Protein AF-A0A6N2KBE2-F1 (afdb_monomer_lite)

Structure (mmCIF, N/CA/C/O backbone):
data_AF-A0A6N2KBE2-F1
#
_entry.id   AF-A0A6N2KBE2-F1
#
loop_
_atom_site.group_PDB
_atom_site.id
_atom_site.type_symbol
_atom_site.label_atom_id
_atom_site.label_alt_id
_atom_site.label_comp_id
_atom_site.label_asym_id
_atom_site.label_entity_id
_atom_site.label_seq_id
_atom_site.pdbx_PDB_ins_code
_atom_site.Cartn_x
_atom_site.Cartn_y
_atom_site.Cartn_z
_atom_site.occupancy
_atom_site.B_iso_or_equiv
_atom_site.auth_seq_id
_atom_site.auth_comp_id
_atom_site.auth_asym_id
_atom_site.auth_atom_id
_atom_site.pdbx_PDB_model_num
ATOM 1 N N . MET A 1 1 ? -25.203 3.942 14.058 1.00 46.44 1 MET A N 1
ATOM 2 C CA . MET A 1 1 ? -24.210 4.295 15.067 1.00 46.44 1 MET A CA 1
ATOM 3 C C . MET A 1 1 ? -23.841 2.992 15.717 1.00 46.44 1 MET A C 1
ATOM 5 O O . MET A 1 1 ? -24.697 2.381 16.339 1.00 46.44 1 MET A O 1
ATOM 9 N N . ALA A 1 2 ? -22.635 2.515 15.431 1.00 48.97 2 ALA A N 1
ATOM 10 C CA . ALA A 1 2 ? -22.116 1.335 16.080 1.00 48.97 2 ALA A CA 1
ATOM 11 C C . ALA A 1 2 ? -21.365 1.786 17.328 1.00 48.97 2 ALA A C 1
ATOM 13 O O . ALA A 1 2 ? -20.322 2.426 17.204 1.00 48.97 2 ALA A O 1
ATOM 14 N N . THR A 1 3 ? -21.941 1.561 18.507 1.00 53.09 3 THR A N 1
ATOM 15 C CA . THR A 1 3 ? -21.292 1.912 19.773 1.00 53.09 3 THR A CA 1
ATOM 16 C C . THR A 1 3 ? -20.892 0.635 20.474 1.00 53.09 3 THR A C 1
ATOM 18 O O . THR A 1 3 ? -21.737 -0.219 20.734 1.00 53.09 3 THR A O 1
ATOM 21 N N . LEU A 1 4 ? -19.604 0.519 20.779 1.00 56.31 4 LEU A N 1
ATOM 22 C CA . LEU A 1 4 ? -19.098 -0.503 21.674 1.00 56.31 4 LEU A CA 1
ATOM 23 C C . LEU A 1 4 ? -19.195 0.027 23.106 1.00 56.31 4 LEU A C 1
ATOM 25 O O . LEU A 1 4 ? -18.481 0.969 23.445 1.00 56.31 4 LEU A O 1
ATOM 29 N N . CYS A 1 5 ? -20.073 -0.550 23.925 1.00 53.53 5 CYS A N 1
ATOM 30 C CA . CYS A 1 5 ? -20.242 -0.153 25.326 1.00 53.53 5 CYS A CA 1
ATOM 31 C C . CYS A 1 5 ? -19.711 -1.227 26.287 1.00 53.53 5 CYS A C 1
ATOM 33 O O . CYS A 1 5 ? -20.103 -2.396 26.210 1.00 53.53 5 CYS A O 1
ATOM 35 N N . ARG A 1 6 ? -18.868 -0.799 27.234 1.00 59.72 6 ARG A N 1
ATOM 36 C CA . ARG A 1 6 ? -18.485 -1.527 28.462 1.00 59.72 6 ARG A CA 1
ATOM 37 C C . ARG A 1 6 ? -19.291 -0.990 29.659 1.00 59.72 6 ARG A C 1
ATOM 39 O O . ARG A 1 6 ? -19.643 0.170 29.629 1.00 59.72 6 ARG A O 1
ATOM 46 N N . SER A 1 7 ? -19.519 -1.751 30.737 1.00 44.97 7 SER A N 1
ATOM 47 C CA . SER A 1 7 ? -19.912 -1.191 32.054 1.00 44.97 7 SER A CA 1
ATOM 48 C C . SER A 1 7 ? -18.693 -1.031 33.006 1.00 44.97 7 SER A C 1
ATOM 50 O O . SER A 1 7 ? -17.891 -1.974 33.091 1.00 44.97 7 SER A O 1
ATOM 52 N N . PRO A 1 8 ? -18.493 0.121 33.694 1.00 51.53 8 PRO A N 1
ATOM 53 C CA . PRO A 1 8 ? -19.216 1.382 33.519 1.00 51.53 8 PRO A CA 1
ATOM 54 C C . PRO A 1 8 ? -18.828 2.046 32.182 1.00 51.53 8 PRO A C 1
ATOM 56 O O . PRO A 1 8 ? -17.706 1.884 31.699 1.00 51.53 8 PRO A O 1
ATOM 59 N N . SER A 1 9 ? -19.806 2.719 31.574 1.00 63.47 9 SER A N 1
ATOM 60 C CA . SER A 1 9 ? -19.967 3.111 30.159 1.00 63.47 9 SER A CA 1
ATOM 61 C C . SER A 1 9 ? -18.808 3.861 29.504 1.00 63.47 9 SER A C 1
ATOM 63 O O . SER A 1 9 ? -18.853 5.082 29.380 1.00 63.47 9 SER A O 1
ATOM 65 N N . ILE A 1 10 ? -17.826 3.129 28.970 1.00 71.69 10 ILE A N 1
ATOM 66 C CA . ILE A 1 10 ? -16.966 3.659 27.903 1.00 71.69 10 ILE A CA 1
ATOM 67 C C . ILE A 1 10 ? -17.614 3.291 26.573 1.00 71.69 10 ILE A C 1
ATOM 69 O O . ILE A 1 10 ? -17.654 2.116 26.201 1.00 71.69 10 ILE A O 1
ATOM 73 N N . ALA A 1 11 ? -18.155 4.305 25.902 1.00 75.69 11 ALA A N 1
ATOM 74 C CA . ALA A 1 11 ? -18.704 4.213 24.561 1.00 75.69 11 ALA A CA 1
ATOM 75 C C . ALA A 1 11 ? -17.591 4.486 23.544 1.00 75.69 11 ALA A C 1
ATOM 77 O O . ALA A 1 11 ? -17.023 5.577 23.518 1.00 75.69 11 ALA A O 1
ATOM 78 N N . VAL A 1 12 ? -17.289 3.507 22.693 1.00 79.19 12 VAL A N 1
ATOM 79 C CA . VAL A 1 12 ? -16.334 3.676 21.592 1.00 79.19 12 VAL A CA 1
ATOM 80 C C . VAL A 1 12 ? -17.092 3.705 20.275 1.00 79.19 12 VAL A C 1
ATOM 82 O O . VAL A 1 12 ? -17.893 2.814 19.980 1.00 79.19 12 VAL A O 1
ATOM 85 N N . ARG A 1 13 ? -16.831 4.737 19.471 1.00 79.44 13 ARG A N 1
ATOM 86 C CA . ARG A 1 13 ? -17.360 4.851 18.113 1.00 79.44 13 ARG A CA 1
ATOM 87 C C . ARG A 1 13 ? -16.745 3.751 17.247 1.00 79.44 13 ARG A C 1
ATOM 89 O O . ARG A 1 13 ? -15.535 3.729 17.061 1.00 79.44 13 ARG A O 1
ATOM 96 N N . ALA A 1 14 ? -17.574 2.854 16.720 1.00 78.06 14 ALA A N 1
ATOM 97 C CA . ALA A 1 14 ? -17.102 1.698 15.959 1.00 78.06 14 ALA A CA 1
ATOM 98 C C . ALA A 1 14 ? -17.068 1.904 14.435 1.00 78.06 14 ALA A C 1
ATOM 100 O O . ALA A 1 14 ? -16.551 1.044 13.733 1.00 78.06 14 ALA A O 1
ATOM 101 N N . ILE A 1 15 ? -17.594 3.024 13.923 1.00 78.94 15 ILE A N 1
ATOM 102 C CA . ILE A 1 15 ? -17.522 3.390 12.498 1.00 78.94 15 ILE A CA 1
ATOM 103 C C . ILE A 1 15 ? -17.192 4.876 12.330 1.00 78.94 15 ILE A C 1
ATOM 105 O O . ILE A 1 15 ? -17.778 5.725 13.006 1.00 78.94 15 ILE A O 1
ATOM 109 N N . ASN A 1 16 ? -16.301 5.211 11.395 1.00 77.00 16 ASN A N 1
ATOM 110 C CA . ASN A 1 16 ? -15.891 6.599 11.127 1.00 77.00 16 ASN A CA 1
ATOM 111 C C . ASN A 1 16 ? -16.777 7.328 10.100 1.00 77.00 16 ASN A C 1
ATOM 113 O O . ASN A 1 16 ? -16.677 8.545 9.965 1.00 77.00 16 ASN A O 1
ATOM 117 N N . ARG A 1 17 ? -17.700 6.622 9.436 1.00 80.75 17 ARG A N 1
ATOM 118 C CA . ARG A 1 17 ? -18.643 7.189 8.453 1.00 80.75 17 ARG A CA 1
ATOM 119 C C . ARG A 1 17 ? -20.036 7.481 9.048 1.00 80.75 17 ARG A C 1
ATOM 121 O O . ARG A 1 17 ? -20.364 6.931 10.106 1.00 80.75 17 ARG A O 1
ATOM 128 N N . PRO A 1 18 ? -20.869 8.316 8.396 1.00 80.69 18 PRO A N 1
ATOM 129 C CA . PRO A 1 18 ? -22.294 8.450 8.702 1.00 80.69 18 PRO A CA 1
ATOM 130 C C . PRO A 1 18 ? -23.050 7.131 8.494 1.00 80.69 18 PRO A C 1
ATOM 132 O O . PRO A 1 18 ? -22.711 6.350 7.609 1.00 80.69 18 PRO A O 1
ATOM 135 N N . GLY A 1 19 ? -24.113 6.897 9.270 1.00 74.56 19 GLY A N 1
ATOM 136 C CA . GLY A 1 19 ? -24.896 5.654 9.190 1.00 74.56 19 GLY A CA 1
ATOM 137 C C . GLY A 1 19 ? -25.599 5.424 7.846 1.00 74.56 19 GLY A C 1
ATOM 138 O O . GLY A 1 19 ? -25.856 4.283 7.490 1.00 74.56 19 GLY A O 1
ATOM 139 N N . SER A 1 20 ? -25.866 6.490 7.087 1.00 76.56 20 SER A N 1
ATOM 140 C CA . SER A 1 20 ? -26.451 6.430 5.743 1.00 76.56 20 SER A CA 1
ATOM 141 C C . SER A 1 20 ? -25.436 6.109 4.641 1.00 76.56 20 SER A C 1
ATOM 143 O O . SER A 1 20 ? -25.831 5.814 3.515 1.00 76.56 20 SER A O 1
ATOM 145 N N . GLN A 1 21 ? -24.131 6.172 4.927 1.00 81.31 21 GLN A N 1
ATOM 146 C CA . GLN A 1 21 ? -23.103 5.971 3.914 1.00 81.31 21 GLN A CA 1
ATOM 147 C C . GLN A 1 21 ? -22.900 4.475 3.626 1.00 81.31 21 GLN A C 1
ATOM 149 O O . GLN A 1 21 ? -22.637 3.655 4.521 1.00 81.31 21 GLN A O 1
ATOM 154 N N . LEU A 1 22 ? -22.967 4.119 2.340 1.00 78.69 22 LEU A N 1
ATOM 155 C CA . LEU A 1 22 ? -22.610 2.783 1.869 1.00 78.69 22 LEU A CA 1
ATOM 156 C C . LEU A 1 22 ? -21.150 2.457 2.214 1.00 78.69 22 LEU A C 1
ATOM 158 O O . LEU A 1 22 ? -20.316 3.338 2.423 1.00 78.69 22 LEU A O 1
ATOM 162 N N . LEU A 1 23 ? -20.850 1.162 2.314 1.00 78.50 23 LEU A N 1
ATOM 163 C CA . LEU A 1 23 ? -19.467 0.742 2.526 1.00 78.50 23 LEU A CA 1
ATOM 164 C C . LEU A 1 23 ? -18.675 1.079 1.260 1.00 78.50 23 LEU A C 1
ATOM 166 O O . LEU A 1 23 ? -19.210 0.980 0.156 1.00 78.50 23 LEU A O 1
ATOM 170 N N . GLY A 1 24 ? -17.411 1.472 1.422 1.00 74.75 24 GLY A N 1
ATOM 171 C CA . GLY A 1 24 ? -16.514 1.624 0.279 1.00 74.75 24 GLY A CA 1
ATOM 172 C C . GLY A 1 24 ? -16.294 0.287 -0.436 1.00 74.75 24 GLY A C 1
ATOM 173 O O . GLY A 1 24 ? -16.722 -0.764 0.043 1.00 74.75 24 GLY A O 1
ATOM 174 N N . ALA A 1 25 ? -15.553 0.306 -1.545 1.00 70.31 25 ALA A N 1
ATOM 175 C CA . ALA A 1 25 ? -15.252 -0.887 -2.349 1.00 70.31 25 ALA A CA 1
ATOM 176 C C . ALA A 1 25 ? -14.653 -2.061 -1.540 1.00 70.31 25 ALA A C 1
ATOM 178 O O . ALA A 1 25 ? -14.762 -3.217 -1.935 1.00 70.31 25 ALA A O 1
ATOM 179 N N . ASN A 1 26 ? -14.058 -1.776 -0.378 1.00 69.81 26 ASN A N 1
ATOM 180 C CA . ASN A 1 26 ? -13.464 -2.773 0.513 1.00 69.81 26 ASN A CA 1
ATOM 181 C C . ASN A 1 26 ? -14.505 -3.548 1.338 1.00 69.81 26 ASN A C 1
ATOM 183 O O . ASN A 1 26 ? -14.140 -4.513 2.007 1.00 69.81 26 ASN A O 1
ATOM 187 N N . GLY A 1 27 ? -15.774 -3.118 1.328 1.00 77.75 27 GLY A N 1
ATOM 188 C CA . GLY A 1 27 ? -16.879 -3.776 2.029 1.00 77.75 27 GLY A CA 1
ATOM 189 C C . GLY A 1 27 ? -16.682 -3.867 3.543 1.00 77.75 27 GLY A C 1
ATOM 190 O O . GLY A 1 27 ? -17.222 -4.770 4.177 1.00 77.75 27 GLY A O 1
ATOM 191 N N . ARG A 1 28 ? -15.851 -2.994 4.121 1.00 80.19 28 ARG A N 1
ATOM 192 C CA . ARG A 1 28 ? -15.403 -3.069 5.515 1.00 80.19 28 ARG A CA 1
ATOM 193 C C . ARG A 1 28 ? -15.306 -1.687 6.131 1.00 80.19 28 ARG A C 1
ATOM 195 O O . ARG A 1 28 ? -15.058 -0.707 5.433 1.00 80.19 28 ARG A O 1
ATOM 202 N N . ASP A 1 29 ? -15.453 -1.674 7.446 1.00 82.81 29 ASP A N 1
ATOM 203 C CA . ASP A 1 29 ? -15.198 -0.518 8.287 1.00 82.81 29 ASP A CA 1
ATOM 204 C C . ASP A 1 29 ? -13.873 -0.642 9.013 1.00 82.81 29 ASP A C 1
ATOM 206 O O . ASP A 1 29 ? -13.491 -1.733 9.448 1.00 82.81 29 ASP A O 1
ATOM 210 N N . ASP A 1 30 ? -13.214 0.497 9.196 1.00 79.12 30 ASP A N 1
ATOM 211 C CA . ASP A 1 30 ? -12.098 0.594 10.122 1.00 79.12 30 ASP A CA 1
ATOM 212 C C . ASP A 1 30 ? -12.636 0.477 11.547 1.00 79.12 30 ASP A C 1
ATOM 214 O O . ASP A 1 30 ? -13.334 1.360 12.054 1.00 79.12 30 ASP A O 1
ATOM 218 N N . GLY A 1 31 ? -12.335 -0.658 12.176 1.00 80.94 31 GLY A N 1
ATOM 219 C CA . GLY A 1 31 ? -12.712 -0.926 13.555 1.00 80.94 31 GLY A CA 1
ATOM 220 C C . GLY A 1 31 ? -11.894 -0.091 14.548 1.00 80.94 31 GLY A C 1
ATOM 221 O O . GLY A 1 31 ? -10.744 0.263 14.274 1.00 80.94 31 GLY A O 1
ATOM 222 N N . PRO A 1 32 ? -12.449 0.204 15.734 1.00 85.81 32 PRO A N 1
ATOM 223 C CA . PRO A 1 32 ? -11.739 0.958 16.754 1.00 85.81 32 PRO A CA 1
ATOM 224 C C . PRO A 1 32 ? -10.656 0.109 17.430 1.00 85.81 32 PRO A C 1
ATOM 226 O O . PRO A 1 32 ? -10.796 -1.104 17.600 1.00 85.81 32 PRO A O 1
ATOM 229 N N . ILE A 1 33 ? -9.594 0.764 17.903 1.00 86.44 33 ILE A N 1
ATOM 230 C CA . ILE A 1 33 ? -8.628 0.139 18.812 1.00 86.44 33 ILE A CA 1
ATOM 231 C C . ILE A 1 33 ? -9.248 0.115 20.210 1.00 86.44 33 ILE A C 1
ATOM 233 O O . ILE A 1 33 ? -9.417 1.155 20.842 1.00 86.44 33 ILE A O 1
ATOM 237 N N . ILE A 1 34 ? -9.567 -1.081 20.701 1.00 86.12 34 ILE A N 1
ATOM 238 C CA . ILE A 1 34 ? -10.256 -1.274 21.989 1.00 86.12 34 ILE A CA 1
ATOM 239 C C . ILE A 1 34 ? -9.309 -1.651 23.133 1.00 86.12 34 ILE A C 1
ATOM 241 O O . ILE A 1 34 ? -9.755 -1.795 24.268 1.00 86.12 34 ILE A O 1
ATOM 245 N N . THR A 1 35 ? -8.006 -1.792 22.859 1.00 87.44 35 THR A N 1
ATOM 246 C CA . THR A 1 35 ? -6.977 -2.116 23.862 1.00 87.44 35 THR A CA 1
ATOM 247 C C . THR A 1 35 ? -7.042 -1.222 25.108 1.00 87.44 35 THR A C 1
ATOM 249 O O . THR A 1 35 ? -6.984 -1.779 26.199 1.00 87.44 35 THR A O 1
ATOM 252 N N . PRO A 1 36 ? -7.254 0.111 25.015 1.00 86.06 36 PRO A N 1
ATOM 253 C CA . PRO A 1 36 ? -7.367 0.964 26.205 1.00 86.06 36 PRO A CA 1
ATOM 254 C C . PRO A 1 36 ? -8.567 0.639 27.110 1.00 86.06 36 PRO A C 1
ATOM 256 O O . PRO A 1 36 ? -8.612 1.067 28.258 1.00 86.06 36 PRO A O 1
ATOM 259 N N . CYS A 1 37 ? -9.567 -0.083 26.595 1.00 81.81 37 CYS A N 1
ATOM 260 C CA . CYS A 1 37 ? -10.769 -0.476 27.331 1.00 81.81 37 CYS A CA 1
ATOM 261 C C . CYS A 1 37 ? -10.669 -1.885 27.941 1.00 81.81 37 CYS A C 1
ATOM 263 O O . CYS A 1 37 ? -11.511 -2.242 28.778 1.00 81.81 37 CYS A O 1
ATOM 265 N N . ALA A 1 38 ? -9.679 -2.678 27.512 1.00 84.88 38 ALA A N 1
ATOM 266 C CA . ALA A 1 38 ? -9.462 -4.045 27.965 1.00 84.88 38 ALA A CA 1
ATOM 267 C C . ALA A 1 38 ? -8.896 -4.065 29.393 1.00 84.88 38 ALA A C 1
ATOM 269 O O . ALA A 1 38 ? -8.075 -3.226 29.759 1.00 84.88 38 ALA A O 1
ATOM 270 N N . LYS A 1 39 ? -9.351 -5.017 30.210 1.00 84.31 39 LYS A N 1
ATOM 271 C CA . LYS A 1 39 ? -8.800 -5.305 31.544 1.00 84.31 39 LYS A CA 1
ATOM 272 C C . LYS A 1 39 ? -8.588 -6.804 31.716 1.00 84.31 39 LYS A C 1
ATOM 274 O O . LYS A 1 39 ? -9.175 -7.587 30.970 1.00 84.31 39 LYS A O 1
ATOM 279 N N . ASP A 1 40 ? -7.813 -7.181 32.721 1.00 87.56 40 ASP A N 1
ATOM 280 C CA . ASP A 1 40 ? -7.645 -8.581 33.099 1.00 87.56 40 ASP A CA 1
ATOM 281 C C . ASP A 1 40 ? -8.995 -9.211 33.473 1.00 87.56 40 ASP A C 1
ATOM 283 O O . ASP A 1 40 ? -9.855 -8.579 34.095 1.00 87.56 40 ASP A O 1
ATOM 287 N N . GLY A 1 41 ? -9.189 -10.460 33.052 1.00 88.81 41 GLY A N 1
ATOM 288 C CA . GLY A 1 41 ? -10.436 -11.200 33.230 1.00 88.81 41 GLY A CA 1
ATOM 289 C C . GLY A 1 41 ? -11.425 -11.050 32.069 1.00 88.81 41 GLY A C 1
ATOM 290 O O . GLY A 1 41 ? -11.058 -10.889 30.903 1.00 88.81 41 GLY A O 1
ATOM 291 N N . ILE A 1 42 ? -12.717 -11.172 32.383 1.00 85.81 42 ILE A N 1
ATOM 292 C CA . ILE A 1 42 ? -13.786 -11.246 31.380 1.00 85.81 42 ILE A CA 1
ATOM 293 C C . ILE A 1 42 ? -14.175 -9.837 30.916 1.00 85.81 42 ILE A C 1
ATOM 295 O O . ILE A 1 42 ? -14.622 -9.002 31.703 1.00 85.81 42 ILE A O 1
ATOM 299 N N . ASN A 1 43 ? -14.064 -9.588 29.609 1.00 83.88 43 ASN A N 1
ATOM 300 C CA . ASN A 1 43 ? -14.468 -8.332 28.980 1.00 83.88 43 ASN A CA 1
ATOM 301 C C . ASN A 1 43 ? -15.780 -8.535 28.210 1.00 83.88 43 ASN A C 1
ATOM 303 O O . ASN A 1 43 ? -15.860 -9.386 27.327 1.00 83.88 43 ASN A O 1
ATOM 307 N N . LYS A 1 44 ? -16.807 -7.737 28.523 1.00 84.06 44 LYS A N 1
ATOM 308 C CA . LYS A 1 44 ? -18.100 -7.759 27.823 1.00 84.06 44 LYS A CA 1
ATOM 309 C C . LYS A 1 44 ? -18.151 -6.659 26.767 1.00 84.06 44 LYS A C 1
ATOM 311 O O . LYS A 1 44 ? -17.987 -5.485 27.093 1.00 84.06 44 LYS A O 1
ATOM 316 N N . LEU A 1 45 ? -18.425 -7.049 25.526 1.00 82.81 45 LEU A N 1
ATOM 317 C CA . LEU A 1 45 ? -18.622 -6.149 24.394 1.00 82.81 45 LEU A CA 1
ATOM 318 C C . LEU A 1 45 ? -20.108 -6.115 24.034 1.00 82.81 45 LEU A C 1
ATOM 320 O O . LEU A 1 45 ? -20.707 -7.162 23.805 1.00 82.81 45 LEU A O 1
ATOM 324 N N . SER A 1 46 ? -20.699 -4.922 23.990 1.00 82.31 46 SER A N 1
ATOM 325 C CA . SER A 1 46 ? -22.076 -4.720 23.522 1.00 82.31 46 SER A CA 1
ATOM 326 C C . SER A 1 46 ? -22.046 -3.815 22.302 1.00 82.31 46 SER A C 1
ATOM 328 O O . SER A 1 46 ? -21.425 -2.757 22.370 1.00 82.31 46 SER A O 1
ATOM 330 N N . LEU A 1 47 ? -22.692 -4.232 21.214 1.00 80.38 47 LEU A N 1
ATOM 331 C CA . LEU A 1 47 ? -22.774 -3.490 19.959 1.00 80.38 47 LEU A CA 1
ATOM 332 C C . LEU A 1 47 ? -24.225 -3.073 19.722 1.00 80.38 47 LEU A C 1
ATOM 334 O O . LEU A 1 47 ? -25.118 -3.915 19.715 1.00 80.38 47 LEU A O 1
ATOM 338 N N . THR A 1 48 ? -24.454 -1.787 19.498 1.00 78.75 48 THR A N 1
ATOM 339 C CA . THR A 1 48 ? -25.713 -1.275 18.935 1.00 78.75 48 THR A CA 1
ATOM 340 C C . THR A 1 48 ? -25.492 -0.895 17.476 1.00 78.75 48 THR A C 1
ATOM 342 O O . THR A 1 48 ? -24.353 -0.719 17.072 1.00 78.75 48 THR A O 1
ATOM 345 N N . GLY A 1 49 ? -26.530 -0.813 16.647 1.00 76.69 49 GLY A N 1
ATOM 346 C CA . GLY A 1 49 ? -26.400 -0.491 15.221 1.00 76.69 49 GLY A CA 1
ATOM 347 C C . GLY A 1 49 ? -27.585 0.337 14.734 1.00 76.69 49 GLY A C 1
ATOM 348 O O . GLY A 1 49 ? -28.630 0.348 15.372 1.00 76.69 49 GLY A O 1
ATOM 349 N N . CYS A 1 50 ? -27.423 1.054 13.619 1.00 73.31 50 CYS A N 1
ATOM 350 C CA . CYS A 1 50 ? -28.537 1.744 12.940 1.00 73.31 50 CYS A CA 1
ATOM 351 C C . CYS A 1 50 ? -28.565 1.454 11.431 1.00 73.31 50 CYS A C 1
ATOM 353 O O . CYS A 1 50 ? -29.140 2.215 10.660 1.00 73.31 50 CYS A O 1
ATOM 355 N N . ASP A 1 51 ? -27.851 0.415 11.007 1.00 75.38 51 ASP A N 1
ATOM 356 C CA . ASP A 1 51 ? -27.709 0.031 9.609 1.00 75.38 51 ASP A CA 1
ATOM 357 C C . ASP A 1 51 ? -28.516 -1.250 9.395 1.00 75.38 51 ASP A C 1
ATOM 359 O O . ASP A 1 51 ? -28.431 -2.165 10.213 1.00 75.38 51 ASP A O 1
ATOM 363 N N . ALA A 1 52 ? -29.327 -1.285 8.338 1.00 79.00 52 ALA A N 1
ATOM 364 C CA . ALA A 1 52 ? -30.227 -2.401 8.052 1.00 79.00 52 ALA A CA 1
ATOM 365 C C . ALA A 1 52 ? -29.520 -3.601 7.397 1.00 79.00 52 ALA A C 1
ATOM 367 O O . ALA A 1 52 ? -30.124 -4.658 7.230 1.00 79.00 52 ALA A O 1
ATOM 368 N N . ARG A 1 53 ? -28.254 -3.450 6.989 1.00 80.19 53 ARG A N 1
ATOM 369 C CA . ARG A 1 53 ? -27.474 -4.532 6.378 1.00 80.19 53 ARG A CA 1
ATOM 370 C C . ARG A 1 53 ? -27.023 -5.552 7.423 1.00 80.19 53 ARG A C 1
ATOM 372 O O . ARG A 1 53 ? -26.941 -5.267 8.615 1.00 80.19 53 ARG A O 1
ATOM 379 N N . ILE A 1 54 ? -26.663 -6.741 6.949 1.00 82.56 54 ILE A N 1
ATOM 380 C CA . ILE A 1 54 ? -26.074 -7.794 7.780 1.00 82.56 54 ILE A CA 1
ATOM 381 C C . ILE A 1 54 ? -24.583 -7.502 7.967 1.00 82.56 54 ILE A C 1
ATOM 383 O O . ILE A 1 54 ? -23.855 -7.303 6.994 1.00 82.56 54 ILE A O 1
ATOM 387 N N . PHE A 1 55 ? -24.125 -7.516 9.218 1.00 80.38 55 PHE A N 1
ATOM 388 C CA . PHE A 1 55 ? -22.718 -7.353 9.575 1.00 80.38 55 PHE A CA 1
ATOM 389 C C . PHE A 1 55 ? -22.228 -8.544 10.390 1.00 80.38 55 PHE A C 1
ATOM 391 O O . PHE A 1 55 ? -22.964 -9.121 11.189 1.00 80.38 55 PHE A O 1
ATOM 398 N N . CYS A 1 56 ? -20.943 -8.855 10.242 1.00 85.19 56 CYS A N 1
ATOM 399 C CA . CYS A 1 56 ? -20.228 -9.753 11.137 1.00 85.19 56 CYS A CA 1
ATOM 400 C C . CYS A 1 56 ? -19.232 -8.935 11.964 1.00 85.19 56 CYS A C 1
ATOM 402 O O . CYS A 1 56 ? -18.488 -8.120 11.417 1.00 85.19 56 CYS A O 1
ATOM 404 N N . LEU A 1 57 ? -19.197 -9.169 13.275 1.00 84.38 57 LEU A N 1
ATOM 405 C CA . LEU A 1 57 ? -18.203 -8.584 14.171 1.00 84.38 57 LEU A CA 1
ATOM 406 C C . LEU A 1 57 ? -17.058 -9.577 14.383 1.00 84.38 57 LEU A C 1
ATOM 408 O O . LEU A 1 57 ? -17.292 -10.753 14.647 1.00 84.38 57 LEU A O 1
ATOM 412 N N . GLY A 1 58 ? -15.820 -9.089 14.327 1.00 87.38 58 GLY A N 1
ATOM 413 C CA . GLY A 1 58 ? -14.637 -9.860 14.697 1.00 87.38 58 GLY A CA 1
ATOM 414 C C . GLY A 1 58 ? -13.743 -9.071 15.644 1.00 87.38 58 GLY A C 1
ATOM 415 O O . GLY A 1 58 ? -13.453 -7.903 15.393 1.00 87.38 58 GLY A O 1
ATOM 416 N N . VAL A 1 59 ? -13.274 -9.720 16.708 1.00 87.50 59 VAL A N 1
ATOM 417 C CA . VAL A 1 59 ? -12.249 -9.181 17.612 1.00 87.50 59 VAL A CA 1
ATOM 418 C C . VAL A 1 59 ? -10.934 -9.878 17.298 1.00 87.50 59 VAL A C 1
ATOM 420 O O . VAL A 1 59 ? -10.888 -11.102 17.194 1.00 87.50 59 VAL A O 1
ATOM 423 N N . ARG A 1 60 ? -9.863 -9.105 17.107 1.00 90.25 60 ARG A N 1
ATOM 424 C CA . ARG A 1 60 ? -8.542 -9.633 16.752 1.00 90.25 60 ARG A CA 1
ATOM 425 C C . ARG A 1 60 ? -7.474 -9.015 17.635 1.00 90.25 60 ARG A C 1
ATOM 427 O O . ARG A 1 60 ? -7.455 -7.803 17.831 1.00 90.25 60 ARG A O 1
ATOM 434 N N . ILE A 1 61 ? -6.558 -9.851 18.109 1.00 90.56 61 ILE A N 1
ATOM 435 C CA . ILE A 1 61 ? -5.306 -9.395 18.708 1.00 90.56 61 ILE A CA 1
ATOM 436 C C . ILE A 1 61 ? -4.336 -9.141 17.558 1.00 90.56 61 ILE A C 1
ATOM 438 O O . ILE A 1 61 ? -4.136 -10.004 16.704 1.00 90.56 61 ILE A O 1
ATOM 442 N N . VAL A 1 62 ? -3.761 -7.943 17.508 1.00 90.62 62 VAL A N 1
ATOM 443 C CA . VAL A 1 62 ? -2.876 -7.522 16.419 1.00 90.62 62 VAL A CA 1
ATOM 444 C C . VAL A 1 62 ? -1.567 -6.975 16.970 1.00 90.62 62 VAL A C 1
ATOM 446 O O . VAL A 1 62 ? -1.534 -6.340 18.022 1.00 9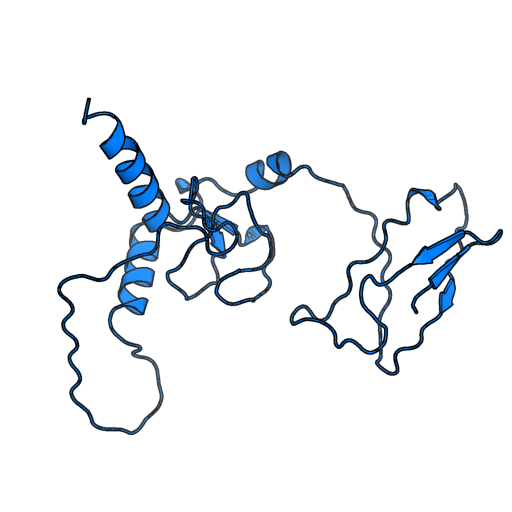0.62 62 VAL A O 1
ATOM 449 N N . LYS A 1 63 ? -0.475 -7.186 16.231 1.00 90.31 63 LYS A N 1
ATOM 450 C CA . LYS A 1 63 ? 0.821 -6.559 16.506 1.00 90.31 63 LYS A CA 1
ATOM 451 C C . LYS A 1 63 ? 0.970 -5.323 15.628 1.00 90.31 63 LYS A C 1
ATOM 453 O O . LYS A 1 63 ? 1.104 -5.452 14.412 1.00 90.31 63 LYS A O 1
ATOM 458 N N . ARG A 1 64 ? 0.976 -4.132 16.235 1.00 89.62 64 ARG A N 1
ATOM 459 C CA . ARG A 1 64 ? 1.229 -2.880 15.509 1.00 89.62 64 ARG A CA 1
ATOM 460 C C . ARG A 1 64 ? 2.648 -2.898 14.938 1.00 89.62 64 ARG A C 1
ATOM 462 O O . ARG A 1 64 ? 3.599 -3.223 15.647 1.00 89.62 64 ARG A O 1
ATOM 469 N N . ARG A 1 65 ? 2.776 -2.552 13.659 1.00 91.38 65 ARG A N 1
ATOM 470 C CA . ARG A 1 65 ? 4.058 -2.385 12.968 1.00 91.38 65 ARG A CA 1
ATOM 471 C C . ARG A 1 65 ? 4.221 -0.931 12.544 1.00 91.38 65 ARG A C 1
ATOM 473 O O . ARG A 1 65 ? 3.230 -0.260 12.258 1.00 91.38 65 ARG A O 1
ATOM 480 N N . THR A 1 66 ? 5.455 -0.443 12.524 1.00 92.31 66 THR A N 1
ATOM 481 C CA . THR A 1 66 ? 5.774 0.853 11.910 1.00 92.31 66 THR A CA 1
ATOM 482 C C . THR A 1 66 ? 5.824 0.715 10.390 1.00 92.31 66 THR A C 1
ATOM 484 O O . THR A 1 66 ? 6.021 -0.387 9.880 1.00 92.31 66 THR A O 1
ATOM 487 N N . VAL A 1 67 ? 5.701 1.830 9.662 1.00 88.25 67 VAL A N 1
ATOM 488 C CA . VAL A 1 67 ? 5.864 1.834 8.197 1.00 88.25 67 VAL A CA 1
ATOM 489 C C . VAL A 1 67 ? 7.207 1.213 7.813 1.00 88.25 67 VAL A C 1
ATOM 491 O O . VAL A 1 67 ? 7.232 0.303 6.998 1.00 88.25 67 VAL A O 1
ATOM 494 N N . GLN A 1 68 ? 8.298 1.586 8.492 1.00 90.81 68 GLN A N 1
ATOM 495 C CA . GLN A 1 68 ? 9.620 1.007 8.236 1.00 90.81 68 GLN A CA 1
ATOM 496 C C . GLN A 1 68 ? 9.659 -0.513 8.435 1.00 90.81 68 GLN A C 1
ATOM 498 O O . GLN A 1 68 ? 10.253 -1.227 7.635 1.00 90.81 68 GLN A O 1
ATOM 503 N N . GLN A 1 69 ? 9.019 -1.029 9.489 1.00 93.69 69 GLN A N 1
ATOM 504 C CA . GLN A 1 69 ? 8.950 -2.474 9.709 1.00 93.69 69 GLN A CA 1
ATOM 505 C C . GLN A 1 69 ? 8.191 -3.183 8.591 1.00 93.69 69 GLN A C 1
ATOM 507 O O . GLN A 1 69 ? 8.567 -4.297 8.253 1.00 93.69 69 GLN A O 1
ATOM 512 N N . ILE A 1 70 ? 7.142 -2.564 8.043 1.00 91.69 70 ILE A N 1
ATOM 513 C CA . ILE A 1 70 ? 6.406 -3.119 6.905 1.00 91.69 70 ILE A CA 1
ATOM 514 C C . ILE A 1 70 ? 7.240 -3.039 5.6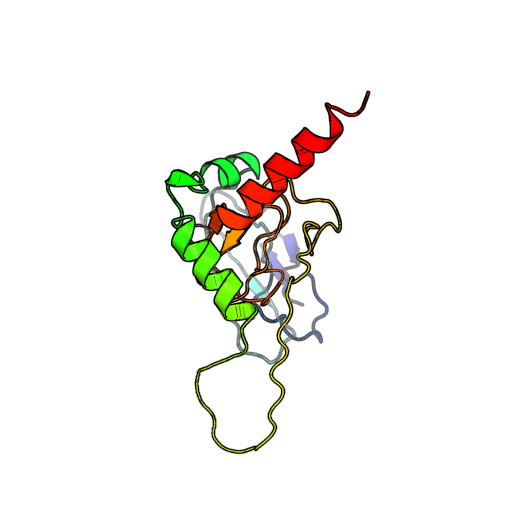24 1.00 91.69 70 ILE A C 1
ATOM 516 O O . ILE A 1 70 ? 7.330 -4.032 4.914 1.00 91.69 70 ILE A O 1
ATOM 520 N N . LEU A 1 71 ? 7.902 -1.910 5.357 1.00 91.19 71 LEU A N 1
ATOM 521 C CA . LEU A 1 71 ? 8.790 -1.755 4.201 1.00 91.19 71 LEU A CA 1
ATOM 522 C C . LEU A 1 71 ? 9.910 -2.802 4.205 1.00 91.19 71 LEU A C 1
ATOM 524 O O . LEU A 1 71 ? 10.217 -3.372 3.167 1.00 91.19 71 LEU A O 1
ATOM 528 N N . ASN A 1 72 ? 10.454 -3.130 5.379 1.00 92.44 72 ASN A N 1
ATOM 529 C CA . ASN A 1 72 ? 11.469 -4.175 5.527 1.00 92.44 72 ASN A CA 1
ATOM 530 C C . ASN A 1 72 ? 10.939 -5.606 5.282 1.00 92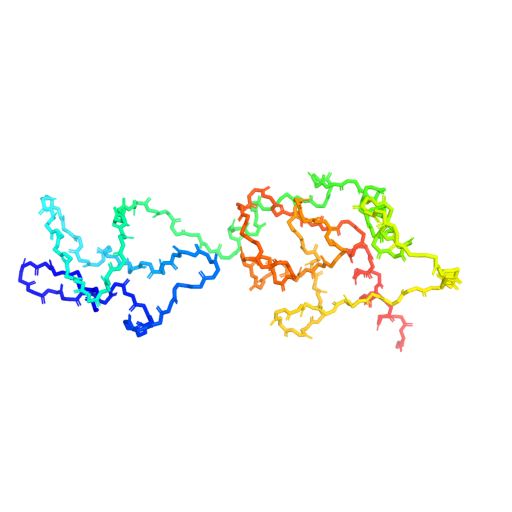.44 72 ASN A C 1
ATOM 532 O O . ASN A 1 72 ? 11.745 -6.525 5.180 1.00 92.44 72 ASN A O 1
ATOM 536 N N . MET A 1 73 ? 9.617 -5.819 5.248 1.00 92.88 73 MET A N 1
ATOM 537 C CA . MET A 1 73 ? 9.008 -7.112 4.890 1.00 92.88 73 MET A CA 1
ATOM 538 C C . MET A 1 73 ? 8.786 -7.258 3.383 1.00 92.88 73 MET A C 1
ATOM 540 O O . MET A 1 73 ? 8.525 -8.367 2.923 1.00 92.88 73 MET A O 1
ATOM 544 N N . ILE A 1 74 ? 8.836 -6.156 2.631 1.00 93.44 74 ILE A N 1
ATOM 545 C CA . ILE A 1 74 ? 8.670 -6.183 1.180 1.00 93.44 74 ILE A CA 1
ATOM 546 C C . ILE A 1 74 ? 9.951 -6.780 0.580 1.00 93.44 74 ILE A C 1
ATOM 548 O O . ILE A 1 74 ? 11.044 -6.331 0.942 1.00 93.44 74 ILE A O 1
ATOM 552 N N . PRO A 1 75 ? 9.842 -7.778 -0.317 1.00 93.75 75 PRO A N 1
ATOM 553 C CA . PRO A 1 75 ? 11.003 -8.381 -0.958 1.00 93.75 75 PRO A CA 1
ATOM 554 C C . PRO A 1 75 ? 11.818 -7.329 -1.710 1.00 93.75 75 PRO A C 1
ATOM 556 O O . PRO A 1 75 ? 11.281 -6.351 -2.247 1.00 93.75 75 PRO A O 1
ATOM 559 N N . LYS A 1 76 ? 13.132 -7.544 -1.777 1.00 92.50 76 LYS A N 1
ATOM 560 C CA . LYS A 1 76 ? 14.005 -6.692 -2.594 1.00 92.50 76 LYS A CA 1
ATOM 561 C C . LYS A 1 76 ? 13.634 -6.830 -4.072 1.00 92.50 76 LYS A C 1
ATOM 563 O O . LYS A 1 76 ? 13.045 -7.825 -4.482 1.00 92.50 76 LYS A O 1
ATOM 568 N N . GLU A 1 77 ? 14.051 -5.870 -4.900 1.00 93.06 77 GLU A N 1
ATOM 569 C CA . GLU A 1 77 ? 13.805 -5.902 -6.355 1.00 93.06 77 GLU A CA 1
ATOM 570 C C . GLU A 1 77 ? 14.213 -7.242 -6.995 1.00 93.06 77 GLU A C 1
ATOM 572 O O . GLU A 1 77 ? 13.465 -7.793 -7.794 1.00 93.06 77 GLU A O 1
ATOM 577 N N . SER A 1 78 ? 15.351 -7.812 -6.586 1.00 90.94 78 SER A N 1
ATOM 578 C CA . SER A 1 78 ? 15.859 -9.096 -7.093 1.00 90.94 78 SER A CA 1
ATOM 579 C C . SER A 1 78 ? 15.036 -10.324 -6.685 1.00 90.94 78 SER A C 1
ATOM 581 O O . SER A 1 78 ? 15.184 -11.379 -7.288 1.00 90.94 78 SER A O 1
ATOM 583 N N . GLU A 1 79 ? 14.219 -10.209 -5.639 1.00 91.50 79 GLU A N 1
ATOM 584 C CA . GLU A 1 79 ? 13.363 -11.275 -5.098 1.00 91.50 79 GLU A CA 1
ATOM 585 C C . GLU A 1 79 ? 11.912 -11.152 -5.606 1.00 91.50 79 GLU A C 1
ATOM 587 O O . GLU A 1 79 ? 11.065 -11.992 -5.299 1.00 91.50 79 GLU A O 1
ATOM 592 N N . GLY A 1 80 ? 11.617 -10.085 -6.356 1.00 90.94 80 GLY A N 1
ATOM 593 C CA . GLY A 1 80 ? 10.325 -9.827 -6.976 1.00 90.94 80 GLY A CA 1
ATOM 594 C C . GLY A 1 80 ? 10.145 -10.572 -8.299 1.00 90.94 80 GLY A C 1
ATOM 595 O O . GLY A 1 80 ? 10.480 -11.745 -8.449 1.00 90.94 80 GLY A O 1
ATOM 596 N N . GLU A 1 81 ? 9.552 -9.894 -9.276 1.00 94.38 81 GLU A N 1
ATOM 597 C CA . GLU A 1 81 ? 9.492 -10.403 -10.648 1.00 94.38 81 GLU A CA 1
ATOM 598 C C . GLU A 1 81 ? 10.751 -10.041 -11.439 1.00 94.38 81 GLU A C 1
ATOM 600 O O . GLU A 1 81 ? 11.497 -9.134 -11.068 1.00 94.38 81 GLU A O 1
ATOM 605 N N . ARG A 1 82 ? 10.975 -10.716 -12.569 1.00 95.75 82 ARG A N 1
ATOM 606 C CA . ARG A 1 82 ? 12.108 -10.402 -13.437 1.00 95.75 82 ARG A CA 1
ATOM 607 C C . ARG A 1 82 ? 11.849 -9.132 -14.240 1.00 95.75 82 ARG A C 1
ATOM 609 O O . ARG A 1 82 ? 10.711 -8.792 -14.563 1.00 95.75 82 ARG A O 1
ATOM 616 N N . PHE A 1 83 ? 12.928 -8.460 -14.637 1.00 95.62 83 PHE A N 1
ATOM 617 C CA . PHE A 1 83 ? 12.836 -7.281 -15.500 1.00 95.62 83 PHE A CA 1
ATOM 618 C C . PHE A 1 83 ? 12.131 -7.595 -16.827 1.00 95.62 83 PHE A C 1
ATOM 620 O O . PHE A 1 83 ? 11.324 -6.792 -17.289 1.00 95.62 83 PHE A O 1
ATOM 627 N N . GLU A 1 84 ? 12.400 -8.765 -17.414 1.00 95.62 84 GLU A N 1
ATOM 628 C CA . GLU A 1 84 ? 11.776 -9.204 -18.668 1.00 95.62 84 GLU A CA 1
ATOM 629 C C . GLU A 1 84 ? 10.252 -9.352 -18.528 1.00 95.62 84 GLU A C 1
ATOM 631 O O . GLU A 1 84 ? 9.510 -8.917 -19.407 1.00 95.62 84 GLU A O 1
ATOM 636 N N . ASP A 1 85 ? 9.780 -9.884 -17.397 1.00 94.94 85 ASP A N 1
ATOM 637 C CA . ASP A 1 85 ? 8.350 -10.055 -17.115 1.00 94.94 85 ASP A CA 1
ATOM 638 C C . ASP A 1 85 ? 7.653 -8.701 -16.928 1.00 94.94 85 ASP A C 1
ATOM 640 O O . ASP A 1 85 ? 6.561 -8.466 -17.461 1.00 94.94 85 ASP A O 1
ATOM 644 N N . ALA A 1 86 ? 8.312 -7.782 -16.213 1.00 94.81 86 ALA A N 1
ATOM 645 C CA . ALA A 1 86 ? 7.824 -6.422 -16.025 1.00 94.81 86 ALA A CA 1
ATOM 646 C C . ALA A 1 86 ? 7.752 -5.662 -17.359 1.00 94.81 86 ALA A C 1
ATOM 648 O O . ALA A 1 86 ? 6.732 -5.034 -17.650 1.00 94.81 86 ALA A O 1
ATOM 649 N N . LEU A 1 87 ? 8.788 -5.772 -18.198 1.00 93.06 87 LEU A N 1
ATOM 650 C CA . LEU A 1 87 ? 8.812 -5.191 -19.540 1.00 93.06 87 LEU A CA 1
ATOM 651 C C . LEU A 1 87 ? 7.689 -5.767 -20.408 1.00 93.06 87 LEU A C 1
ATOM 653 O O . LEU A 1 87 ? 6.913 -5.003 -20.974 1.00 93.06 87 LEU A O 1
ATOM 657 N N . ALA A 1 88 ? 7.549 -7.094 -20.459 1.00 92.31 88 ALA A N 1
ATOM 658 C CA . ALA A 1 88 ? 6.506 -7.752 -21.236 1.00 92.31 88 ALA A CA 1
ATOM 659 C C . ALA A 1 88 ? 5.105 -7.295 -20.806 1.00 92.31 88 ALA A C 1
ATOM 661 O O . ALA A 1 88 ? 4.239 -7.060 -21.647 1.00 92.31 88 ALA A O 1
ATOM 662 N N . ARG A 1 89 ? 4.871 -7.115 -19.500 1.00 93.06 89 ARG A N 1
ATOM 663 C CA . ARG A 1 89 ? 3.612 -6.554 -18.996 1.00 93.06 89 ARG A CA 1
ATOM 664 C C . ARG A 1 89 ? 3.385 -5.119 -19.462 1.00 93.06 89 ARG A C 1
ATOM 666 O O . ARG A 1 89 ? 2.272 -4.810 -19.873 1.00 93.06 89 ARG A O 1
ATOM 673 N N . VAL A 1 90 ? 4.397 -4.255 -19.395 1.00 90.81 90 VAL A N 1
ATOM 674 C CA . VAL A 1 90 ? 4.278 -2.870 -19.878 1.00 90.81 90 VAL A CA 1
ATOM 675 C C . VAL A 1 90 ? 3.975 -2.858 -21.376 1.00 90.81 90 VAL A C 1
ATOM 677 O O . VAL A 1 90 ? 3.022 -2.199 -21.781 1.00 90.81 90 VAL A O 1
ATOM 680 N N . CYS A 1 91 ? 4.693 -3.649 -22.177 1.00 88.62 91 CYS A N 1
ATOM 681 C CA . CYS A 1 91 ? 4.457 -3.778 -23.616 1.00 88.62 91 CYS A CA 1
ATOM 682 C C . CYS A 1 91 ? 3.030 -4.248 -23.936 1.00 88.62 91 CYS A C 1
ATOM 684 O O . CYS A 1 91 ? 2.384 -3.665 -24.803 1.00 88.62 91 CYS A O 1
ATOM 686 N N . ARG A 1 92 ? 2.488 -5.224 -23.191 1.00 88.25 92 ARG A N 1
ATOM 687 C CA . ARG A 1 92 ? 1.088 -5.667 -23.352 1.00 88.25 92 ARG A CA 1
ATOM 688 C C . ARG A 1 92 ? 0.066 -4.557 -23.104 1.00 88.25 92 ARG A C 1
ATOM 690 O O . ARG A 1 92 ? -0.998 -4.576 -23.705 1.00 88.25 92 ARG A O 1
ATOM 697 N N . CYS A 1 93 ? 0.359 -3.604 -22.221 1.00 82.81 93 CYS A N 1
ATOM 698 C CA . CYS A 1 93 ? -0.541 -2.477 -21.969 1.00 82.81 93 CYS A CA 1
ATOM 699 C C . CYS A 1 93 ? -0.452 -1.372 -23.035 1.00 82.81 93 CYS A C 1
ATOM 701 O O . CYS A 1 93 ? -1.312 -0.497 -23.048 1.00 82.81 93 CYS A O 1
ATOM 703 N N . VAL A 1 94 ? 0.585 -1.383 -23.877 1.00 80.25 94 VAL A N 1
ATOM 704 C CA . VAL A 1 94 ? 0.823 -0.375 -24.923 1.00 80.25 94 VAL A CA 1
ATOM 705 C C . VAL A 1 94 ? 0.350 -0.872 -26.289 1.00 80.25 94 VAL A C 1
ATOM 707 O O . VAL A 1 94 ? -0.200 -0.091 -27.053 1.00 80.25 94 VAL A O 1
ATOM 710 N N . GLY A 1 95 ? 0.514 -2.165 -26.582 1.00 63.78 95 GLY A N 1
ATOM 711 C CA . GLY A 1 95 ? 0.236 -2.757 -27.897 1.00 63.78 95 GLY A CA 1
ATOM 712 C C . GLY A 1 95 ? -1.226 -3.106 -28.207 1.00 63.78 95 GLY A C 1
ATOM 713 O O . GLY A 1 95 ? -1.457 -3.885 -29.121 1.00 63.78 95 GLY A O 1
ATOM 714 N N . GLY A 1 96 ? -2.204 -2.582 -27.461 1.00 53.94 96 GLY A N 1
ATOM 715 C CA . GLY A 1 96 ? -3.617 -2.934 -27.646 1.00 53.94 96 GLY A CA 1
ATOM 716 C C . GLY A 1 96 ? -3.981 -4.317 -27.080 1.00 53.94 96 GLY A C 1
ATOM 717 O O . GLY A 1 96 ? -3.206 -5.269 -27.075 1.00 53.94 96 GLY A O 1
ATOM 718 N N . THR A 1 97 ? -5.179 -4.425 -26.519 1.00 45.44 97 THR A N 1
ATOM 719 C CA . THR A 1 97 ? -5.716 -5.636 -25.891 1.00 45.44 97 THR A CA 1
ATOM 720 C C . THR A 1 97 ? -6.015 -6.726 -26.922 1.00 45.44 97 THR A C 1
ATOM 722 O O . THR A 1 97 ? -7.051 -6.677 -27.576 1.00 45.44 97 THR A O 1
ATOM 725 N N . ALA A 1 98 ? -5.172 -7.753 -27.012 1.00 46.44 98 ALA A N 1
ATOM 726 C CA . ALA A 1 98 ? -5.504 -9.004 -27.693 1.00 46.44 98 ALA A CA 1
ATOM 727 C C . ALA A 1 98 ? -5.914 -10.079 -26.673 1.00 46.44 98 ALA A C 1
ATOM 729 O O . ALA A 1 98 ? -5.146 -10.998 -26.421 1.00 46.44 98 ALA A O 1
ATOM 730 N N . THR A 1 99 ? -7.098 -9.942 -26.064 1.00 46.75 99 THR A N 1
ATOM 731 C CA . THR A 1 99 ? -7.894 -11.086 -25.570 1.00 46.75 99 THR A CA 1
ATOM 732 C C . THR A 1 99 ? -9.382 -10.708 -25.514 1.00 46.75 99 THR A C 1
ATOM 734 O O . THR A 1 99 ? -9.804 -9.979 -24.617 1.00 46.75 99 THR A O 1
ATOM 737 N N . ASP A 1 100 ? -10.116 -11.235 -26.496 1.00 48.38 100 ASP A N 1
ATOM 738 C CA . ASP A 1 100 ? -11.528 -11.647 -26.534 1.00 48.38 100 ASP A CA 1
ATOM 739 C C . ASP A 1 100 ? -12.654 -10.650 -26.206 1.00 48.38 100 ASP A C 1
ATOM 741 O O . ASP A 1 100 ? -13.193 -10.616 -25.100 1.00 48.38 100 ASP A O 1
ATOM 745 N N . ASN A 1 101 ? -13.157 -9.973 -27.244 1.00 43.97 101 ASN A N 1
ATOM 746 C CA . ASN A 1 101 ? -14.549 -10.183 -27.657 1.00 43.97 101 ASN A CA 1
ATOM 747 C C . ASN A 1 101 ? -14.774 -9.726 -29.103 1.00 43.97 101 ASN A C 1
ATOM 749 O O . ASN A 1 101 ? -14.249 -8.707 -29.545 1.00 43.97 101 ASN A O 1
ATOM 753 N N . ALA A 1 102 ? -15.541 -10.526 -29.836 1.00 52.41 102 ALA A N 1
ATOM 754 C CA . ALA A 1 102 ? -15.832 -10.347 -31.245 1.00 52.41 102 ALA A CA 1
ATOM 755 C C . ALA A 1 102 ? -16.542 -9.017 -31.564 1.00 52.41 102 ALA A C 1
ATOM 757 O O . ALA A 1 102 ? -17.389 -8.553 -30.802 1.00 52.41 102 ALA A O 1
ATOM 758 N N . CYS A 1 103 ? -16.277 -8.545 -32.788 1.00 51.00 103 CYS A N 1
ATOM 759 C CA . CYS A 1 103 ? -17.080 -7.614 -33.585 1.00 51.00 103 CYS A CA 1
ATOM 760 C C . CYS A 1 103 ? -16.850 -6.107 -33.349 1.00 51.00 103 CYS A C 1
ATOM 762 O O . CYS A 1 103 ? -17.632 -5.454 -32.670 1.00 51.00 103 CYS A O 1
ATOM 764 N N . SER A 1 104 ? -15.835 -5.535 -34.006 1.00 48.25 104 SER A N 1
ATOM 765 C CA . SER A 1 104 ? -16.033 -4.408 -34.937 1.00 48.25 104 SER A CA 1
ATOM 766 C C . SER A 1 104 ? -14.724 -4.073 -35.652 1.00 48.25 104 SER A C 1
ATOM 768 O O . SER A 1 104 ? -13.716 -3.767 -35.025 1.00 48.25 104 SER A O 1
ATOM 770 N N . ASP A 1 105 ? -14.797 -4.135 -36.971 1.00 56.16 105 ASP A N 1
ATOM 771 C CA . ASP A 1 105 ? -13.843 -3.663 -37.966 1.00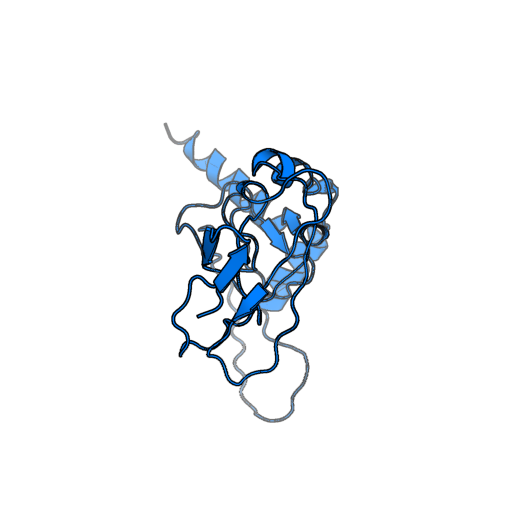 56.16 105 ASP A CA 1
ATOM 772 C C . ASP A 1 105 ? -13.425 -2.198 -37.707 1.00 56.16 105 ASP A C 1
ATOM 774 O O . ASP A 1 105 ? -14.285 -1.315 -37.609 1.00 56.16 105 ASP A O 1
ATOM 778 N N . SER A 1 106 ? -12.125 -1.949 -37.523 1.00 50.03 106 SER A N 1
ATOM 779 C CA . SER A 1 106 ? -11.455 -0.658 -37.745 1.00 50.03 106 SER A CA 1
ATOM 780 C C . SER A 1 106 ? -9.951 -0.809 -37.530 1.00 50.03 106 SER A C 1
ATOM 782 O O . SER A 1 106 ? -9.479 -0.899 -36.394 1.00 50.03 106 SER A O 1
ATOM 784 N N . ASP A 1 107 ? -9.224 -0.783 -38.643 1.00 52.66 107 ASP A N 1
ATOM 785 C CA . ASP A 1 107 ? -7.772 -0.660 -38.780 1.00 52.66 107 ASP A CA 1
ATOM 786 C C . ASP A 1 107 ? -7.218 0.607 -38.096 1.00 52.66 107 ASP A C 1
ATOM 788 O O . ASP A 1 107 ? -6.794 1.565 -38.745 1.00 52.66 107 ASP A O 1
ATOM 792 N N . LEU A 1 108 ? -7.208 0.645 -36.762 1.00 53.44 108 LEU A N 1
ATOM 793 C CA . LEU A 1 108 ? -6.458 1.646 -36.009 1.00 53.44 108 LEU A CA 1
ATOM 794 C C . LEU A 1 108 ? -5.124 1.040 -35.568 1.00 53.44 108 LEU A C 1
ATOM 796 O O . LEU A 1 108 ? -4.890 0.769 -34.389 1.00 53.44 108 LEU A O 1
ATOM 800 N N . GLU A 1 109 ? -4.232 0.836 -36.537 1.00 56.78 109 GLU A N 1
ATOM 801 C CA . GLU A 1 109 ? -2.814 0.596 -36.269 1.00 56.78 109 GLU A CA 1
ATOM 802 C C . GLU A 1 109 ? -2.199 1.887 -35.711 1.00 56.78 109 GLU A C 1
ATOM 804 O O . GLU A 1 109 ? -1.559 2.671 -36.412 1.00 56.78 109 GLU A O 1
ATOM 809 N N . VAL A 1 110 ? -2.433 2.160 -34.426 1.00 57.66 110 VAL A N 1
ATOM 810 C CA . VAL A 1 110 ? -1.723 3.225 -33.717 1.00 57.66 110 VAL A CA 1
ATOM 811 C C . VAL A 1 110 ? -0.303 2.728 -33.468 1.00 57.66 110 VAL A C 1
ATOM 813 O O . VAL A 1 110 ? 0.024 2.207 -32.402 1.00 57.66 110 VAL A O 1
ATOM 816 N N . VAL A 1 111 ? 0.549 2.878 -34.482 1.00 60.38 111 VAL A N 1
ATOM 817 C CA . VAL A 1 111 ? 1.992 2.670 -34.369 1.00 60.38 111 VAL A CA 1
ATOM 818 C C . VAL A 1 111 ? 2.568 3.879 -33.641 1.00 60.38 111 VAL A C 1
ATOM 820 O O . VAL A 1 111 ? 2.948 4.884 -34.236 1.00 60.38 111 VAL A O 1
ATOM 823 N N . ALA A 1 112 ? 2.557 3.823 -32.313 1.00 62.41 112 ALA A N 1
ATOM 824 C CA . ALA A 1 112 ? 3.266 4.798 -31.505 1.00 62.41 112 ALA A CA 1
ATOM 825 C C . ALA A 1 112 ? 4.743 4.388 -31.409 1.00 62.41 112 ALA A C 1
ATOM 827 O O . ALA A 1 112 ? 5.070 3.409 -30.740 1.00 62.41 112 ALA A O 1
ATOM 828 N N . ASP A 1 113 ? 5.639 5.176 -32.012 1.00 73.62 113 ASP A N 1
ATOM 829 C CA . ASP A 1 113 ? 7.097 4.989 -31.889 1.00 73.62 113 ASP A CA 1
ATOM 830 C C . ASP A 1 113 ? 7.576 5.072 -30.430 1.00 73.62 113 ASP A C 1
ATOM 832 O O . ASP A 1 113 ? 8.618 4.536 -30.050 1.00 73.62 113 ASP A O 1
ATOM 836 N N . SER A 1 114 ? 6.813 5.769 -29.585 1.00 77.75 114 SER A N 1
ATOM 837 C CA . SER A 1 114 ? 7.055 5.853 -28.152 1.00 77.75 114 SER A CA 1
ATOM 838 C C . SER A 1 114 ? 5.760 6.095 -27.384 1.00 77.75 114 SER A C 1
ATOM 840 O O . SER A 1 114 ? 4.805 6.675 -27.896 1.00 77.75 114 SER A O 1
ATOM 842 N N . PHE A 1 115 ? 5.746 5.684 -26.120 1.00 80.31 115 PHE A N 1
ATOM 843 C CA . PHE A 1 115 ? 4.656 5.957 -25.192 1.00 80.31 115 PHE A CA 1
ATOM 844 C C . PHE A 1 115 ? 5.205 6.641 -23.939 1.00 80.31 115 PHE A C 1
ATOM 846 O O . PHE A 1 115 ? 6.268 6.292 -23.418 1.00 80.31 115 PHE A O 1
ATOM 853 N N . GLY A 1 116 ? 4.473 7.637 -23.445 1.00 83.25 116 GLY A N 1
ATOM 854 C CA . GLY A 1 116 ? 4.807 8.312 -22.197 1.00 83.25 116 GLY A CA 1
ATOM 855 C C . GLY A 1 116 ? 4.399 7.473 -20.988 1.00 83.25 116 GLY A C 1
ATOM 856 O O . GLY A 1 116 ? 3.288 6.951 -20.931 1.00 83.25 116 GLY A O 1
ATOM 857 N N . VAL A 1 117 ? 5.269 7.393 -19.980 1.00 85.12 117 VAL A N 1
ATOM 858 C CA . VAL A 1 117 ? 4.932 6.827 -18.665 1.00 85.12 117 VAL A CA 1
ATOM 859 C C . VAL A 1 117 ? 4.991 7.903 -17.588 1.00 85.12 117 VAL A C 1
ATOM 861 O O . VAL A 1 117 ? 5.884 8.751 -17.579 1.00 85.12 117 VAL A O 1
ATOM 864 N N . ASN A 1 118 ? 4.048 7.867 -16.644 1.00 87.94 118 ASN A N 1
ATOM 865 C CA . ASN A 1 118 ? 4.044 8.789 -15.514 1.00 87.94 118 ASN A CA 1
ATOM 866 C C . ASN A 1 118 ? 4.867 8.213 -14.351 1.00 87.94 118 ASN A C 1
ATOM 868 O O . ASN A 1 118 ? 4.561 7.145 -13.827 1.00 87.94 118 ASN A O 1
ATOM 872 N N . LEU A 1 119 ? 5.912 8.936 -13.939 1.00 92.38 119 LEU A N 1
ATOM 873 C CA . LEU A 1 119 ? 6.766 8.569 -12.801 1.00 92.38 119 LEU A CA 1
ATOM 874 C C . LEU A 1 119 ? 6.323 9.222 -11.479 1.00 92.38 119 LEU A C 1
ATOM 876 O O . LEU A 1 119 ? 7.013 9.100 -10.464 1.00 92.38 119 LEU A O 1
ATOM 880 N N . ARG A 1 120 ? 5.207 9.959 -11.477 1.00 93.56 120 ARG A N 1
ATOM 881 C CA . ARG A 1 120 ? 4.587 10.484 -10.258 1.00 93.56 120 ARG A CA 1
ATOM 882 C C . ARG A 1 120 ? 3.701 9.418 -9.632 1.00 93.56 120 ARG A C 1
ATOM 884 O O . ARG A 1 120 ? 2.955 8.729 -10.318 1.00 93.56 120 ARG A O 1
ATOM 891 N N . CYS A 1 121 ? 3.774 9.315 -8.314 1.00 94.06 121 CYS A N 1
ATOM 892 C CA . CYS A 1 121 ? 2.887 8.475 -7.536 1.00 94.06 121 CYS A CA 1
ATOM 893 C C . CYS A 1 121 ? 1.451 9.016 -7.646 1.00 94.06 121 CYS A C 1
ATOM 895 O O . CYS A 1 121 ? 1.241 10.197 -7.355 1.00 94.06 121 CYS A O 1
ATOM 897 N N . PRO A 1 122 ? 0.458 8.182 -8.003 1.00 93.06 122 PRO A N 1
ATOM 898 C CA . PRO A 1 122 ? -0.932 8.620 -8.131 1.00 93.06 122 PRO A CA 1
ATOM 899 C C . PRO A 1 122 ? -1.538 9.093 -6.801 1.00 93.06 122 PRO A C 1
ATOM 901 O O . PRO A 1 122 ? -2.467 9.890 -6.812 1.00 93.06 122 PRO A O 1
ATOM 904 N N . MET A 1 123 ? -1.000 8.642 -5.660 1.00 90.19 123 MET A N 1
ATOM 905 C CA . MET A 1 123 ? -1.505 9.018 -4.334 1.00 90.19 123 MET A CA 1
ATOM 906 C C . MET A 1 123 ? -0.894 10.307 -3.788 1.00 90.19 123 MET A C 1
ATOM 908 O O . MET A 1 123 ? -1.607 11.121 -3.215 1.00 90.19 123 MET A O 1
ATOM 912 N N . SER A 1 124 ? 0.421 10.500 -3.932 1.00 90.19 124 SER A N 1
ATOM 913 C CA . SER A 1 124 ? 1.102 11.677 -3.368 1.00 90.19 124 SER A CA 1
ATOM 914 C C . SER A 1 124 ? 1.330 12.804 -4.375 1.00 90.19 124 SER A C 1
ATOM 916 O O . SER A 1 124 ? 1.775 13.881 -3.985 1.00 90.19 124 SER A O 1
ATOM 918 N N . GLY A 1 125 ? 1.149 12.555 -5.679 1.00 91.31 125 GLY A N 1
ATOM 919 C CA . GLY A 1 125 ? 1.500 13.485 -6.763 1.00 91.31 125 GLY A CA 1
ATOM 920 C C . GLY A 1 125 ? 3.008 13.753 -6.914 1.00 91.31 125 GLY A C 1
ATOM 921 O O . GLY A 1 125 ? 3.445 14.404 -7.873 1.00 91.31 125 GLY A O 1
ATOM 922 N N . SER A 1 126 ? 3.814 13.237 -5.985 1.00 92.62 126 SER A N 1
ATOM 923 C CA . SER A 1 126 ? 5.266 13.374 -5.946 1.00 92.62 126 SER A CA 1
ATOM 924 C C . SER A 1 126 ? 5.929 12.333 -6.834 1.00 92.62 126 SER A C 1
ATOM 926 O O . SER A 1 126 ? 5.351 11.292 -7.142 1.00 92.62 126 SER A O 1
ATOM 928 N N . ARG A 1 127 ? 7.164 12.602 -7.256 1.00 92.69 127 ARG A N 1
ATOM 929 C CA . ARG A 1 127 ? 7.961 11.622 -7.998 1.00 92.69 127 ARG A CA 1
ATOM 930 C C . ARG A 1 127 ? 8.185 10.384 -7.132 1.00 92.69 127 ARG A C 1
ATOM 932 O O . ARG A 1 127 ? 8.615 10.537 -5.993 1.00 92.69 127 ARG A O 1
ATOM 939 N N . MET A 1 128 ? 7.929 9.197 -7.682 1.00 93.81 128 MET A N 1
ATOM 940 C CA . MET A 1 128 ? 8.212 7.945 -6.983 1.00 93.81 128 MET A CA 1
ATOM 941 C C . MET A 1 128 ? 9.704 7.873 -6.637 1.00 93.81 128 MET A C 1
ATOM 943 O O . MET A 1 128 ? 10.549 8.206 -7.472 1.00 93.81 128 MET A O 1
ATOM 947 N N . LYS A 1 129 ? 10.026 7.456 -5.413 1.00 92.31 129 LYS A N 1
ATOM 948 C CA . LYS A 1 129 ? 11.390 7.101 -4.998 1.00 92.31 129 LYS A CA 1
ATOM 949 C C . LYS A 1 129 ? 11.655 5.624 -5.247 1.00 92.31 129 LYS A C 1
ATOM 951 O O . LYS A 1 129 ? 12.669 5.279 -5.847 1.00 92.31 129 LYS A O 1
ATOM 956 N N . VAL A 1 130 ? 10.718 4.782 -4.811 1.00 93.12 130 VAL A N 1
ATOM 957 C CA . VAL A 1 130 ? 10.735 3.333 -5.009 1.00 93.12 130 VAL A CA 1
ATOM 958 C C . VAL A 1 130 ? 9.419 2.934 -5.655 1.00 93.12 130 VAL A C 1
ATOM 960 O O . VAL A 1 130 ? 8.351 3.115 -5.068 1.00 93.12 130 VAL A O 1
ATOM 963 N N . ALA A 1 131 ? 9.498 2.436 -6.887 1.00 94.75 131 ALA A N 1
ATOM 964 C CA . ALA A 1 131 ? 8.319 2.052 -7.650 1.00 94.75 131 ALA A CA 1
ATOM 965 C C . ALA A 1 131 ? 7.780 0.710 -7.139 1.00 94.75 131 ALA A C 1
ATOM 967 O O . ALA A 1 131 ? 8.359 -0.344 -7.388 1.00 94.75 131 ALA A O 1
ATOM 968 N N . GLY A 1 132 ? 6.676 0.767 -6.407 1.00 94.94 132 GLY A N 1
ATOM 969 C CA . GLY A 1 132 ? 5.943 -0.379 -5.901 1.00 94.94 132 GLY A CA 1
ATOM 970 C C . GLY A 1 132 ? 4.747 -0.749 -6.762 1.00 94.94 132 GLY A C 1
ATOM 971 O O . GLY A 1 132 ? 4.114 0.100 -7.397 1.00 94.94 132 GLY A O 1
ATOM 972 N N . ARG A 1 133 ? 4.395 -2.030 -6.731 1.00 95.12 133 ARG A N 1
ATOM 973 C CA . ARG A 1 133 ? 3.149 -2.555 -7.291 1.00 95.12 133 ARG A CA 1
ATOM 974 C C . ARG A 1 133 ? 2.662 -3.749 -6.484 1.00 95.12 133 ARG A C 1
ATOM 976 O O . ARG A 1 133 ? 3.409 -4.330 -5.702 1.00 95.12 133 ARG A O 1
ATOM 983 N N . PHE A 1 134 ? 1.438 -4.181 -6.764 1.00 95.44 134 PHE A N 1
ATOM 984 C CA . PHE A 1 134 ? 1.004 -5.522 -6.392 1.00 95.44 134 PHE A CA 1
ATOM 985 C C . PHE A 1 134 ? 1.255 -6.486 -7.555 1.00 95.44 134 PHE A C 1
ATOM 987 O O . PHE A 1 134 ? 0.907 -6.188 -8.701 1.00 95.44 134 PHE A O 1
ATOM 994 N N . LYS A 1 135 ? 1.844 -7.646 -7.268 1.00 95.00 135 LYS A N 1
ATOM 995 C CA . LYS A 1 135 ? 2.165 -8.690 -8.249 1.00 95.00 135 LYS A CA 1
ATOM 996 C C . LYS A 1 135 ? 0.953 -9.122 -9.094 1.00 95.00 135 LYS A C 1
ATOM 998 O O . LYS A 1 135 ? 1.117 -9.226 -10.306 1.00 95.00 135 LYS A O 1
ATOM 1003 N N . PRO A 1 136 ? -0.270 -9.281 -8.541 1.00 95.19 136 PRO A N 1
ATOM 1004 C CA . PRO A 1 136 ? -1.437 -9.668 -9.339 1.00 95.19 136 PRO A CA 1
ATOM 1005 C C . PRO A 1 136 ? -2.029 -8.544 -10.207 1.00 95.19 136 PRO A C 1
ATOM 1007 O O . PRO A 1 136 ? -2.959 -8.789 -10.975 1.00 95.19 136 PRO A O 1
ATOM 1010 N N . CYS A 1 137 ? -1.554 -7.300 -10.091 1.00 95.00 137 CYS A N 1
ATOM 1011 C CA . CYS A 1 137 ? -2.060 -6.220 -10.930 1.00 95.00 137 CYS A CA 1
ATOM 1012 C C . CYS A 1 137 ? -1.675 -6.438 -12.399 1.00 95.00 137 CYS A C 1
ATOM 1014 O O . CYS A 1 137 ? -0.502 -6.623 -12.712 1.00 95.00 137 CYS A O 1
ATOM 1016 N N . ALA A 1 138 ? -2.647 -6.320 -13.306 1.00 92.38 138 ALA A N 1
ATOM 1017 C CA . ALA A 1 138 ? -2.407 -6.401 -14.749 1.00 92.38 138 ALA A CA 1
ATOM 1018 C C . ALA A 1 138 ? -1.969 -5.063 -15.371 1.00 92.38 138 ALA A C 1
ATOM 1020 O O . ALA A 1 138 ? -1.359 -5.050 -16.433 1.00 92.38 138 ALA A O 1
ATOM 1021 N N . HIS A 1 139 ? -2.254 -3.935 -14.712 1.00 93.12 139 HIS A N 1
ATOM 1022 C CA . HIS A 1 139 ? -1.907 -2.609 -15.223 1.00 93.12 139 HIS A CA 1
ATOM 1023 C C . HIS A 1 139 ? -0.391 -2.358 -15.227 1.00 93.12 139 HIS A C 1
ATOM 1025 O O . HIS A 1 139 ? 0.357 -2.894 -14.400 1.00 93.12 139 HIS A O 1
ATOM 1031 N N . MET A 1 140 ? 0.050 -1.455 -16.107 1.00 92.19 140 MET A N 1
ATOM 1032 C CA . MET A 1 140 ? 1.449 -1.022 -16.172 1.00 92.19 140 MET A CA 1
ATOM 1033 C C . MET A 1 140 ? 1.875 -0.181 -14.957 1.00 92.19 140 MET A C 1
ATOM 1035 O O . MET A 1 140 ? 3.021 -0.261 -14.536 1.00 92.19 140 MET A O 1
ATOM 1039 N N . GLY A 1 141 ? 0.963 0.616 -14.387 1.00 92.06 141 GLY A N 1
ATOM 1040 C CA . GLY A 1 141 ? 1.328 1.667 -13.435 1.00 92.06 141 GLY A CA 1
ATOM 1041 C C . GLY A 1 141 ? 1.871 1.156 -12.097 1.00 92.06 141 GLY A C 1
ATOM 1042 O O . GLY A 1 141 ? 1.528 0.058 -11.651 1.00 92.06 141 GLY A O 1
ATOM 1043 N N . CYS A 1 142 ? 2.663 2.009 -11.451 1.00 95.12 142 CYS A N 1
ATOM 1044 C CA . CYS A 1 142 ? 3.243 1.807 -10.125 1.00 95.12 142 CYS A CA 1
ATOM 1045 C C . CYS A 1 142 ? 2.841 2.944 -9.172 1.00 95.12 142 CYS A C 1
ATOM 1047 O O . CYS A 1 142 ? 2.287 3.965 -9.585 1.00 95.12 142 CYS A O 1
ATOM 1049 N N . PHE A 1 143 ? 3.126 2.766 -7.888 1.00 94.81 143 PHE A N 1
ATOM 1050 C CA . PHE A 1 143 ? 2.958 3.774 -6.847 1.00 94.81 143 PHE A CA 1
ATOM 1051 C C . PHE A 1 143 ? 4.200 3.832 -5.962 1.00 94.81 143 PHE A C 1
ATOM 1053 O O . PHE A 1 143 ? 4.996 2.900 -5.939 1.00 94.81 143 PHE A O 1
ATOM 1060 N N . ASP A 1 144 ? 4.387 4.930 -5.236 1.00 93.62 144 ASP A N 1
ATOM 1061 C CA . ASP A 1 144 ? 5.478 5.008 -4.266 1.00 93.62 144 ASP A CA 1
ATOM 1062 C C . ASP A 1 144 ? 5.167 4.106 -3.062 1.00 93.62 144 ASP A C 1
ATOM 1064 O O . ASP A 1 144 ? 4.100 4.241 -2.451 1.00 93.62 144 ASP A O 1
ATOM 1068 N N . LEU A 1 145 ? 6.084 3.188 -2.737 1.00 90.81 145 LEU A N 1
ATOM 1069 C CA . LEU A 1 145 ? 5.919 2.222 -1.645 1.00 90.81 145 LEU A CA 1
ATOM 1070 C C . LEU A 1 145 ? 5.672 2.866 -0.274 1.00 90.81 145 LEU A C 1
ATOM 1072 O O . LEU A 1 145 ? 5.095 2.217 0.594 1.00 90.81 145 LEU A O 1
ATOM 1076 N N . GLU A 1 146 ? 6.060 4.125 -0.064 1.00 86.75 146 GLU A N 1
ATOM 1077 C CA . GLU A 1 146 ? 5.869 4.809 1.222 1.00 86.75 146 GLU A CA 1
ATOM 1078 C C . GLU A 1 146 ? 4.409 5.240 1.482 1.00 86.75 146 GLU A C 1
ATOM 1080 O O . GLU A 1 146 ? 4.089 5.649 2.599 1.00 86.75 146 GLU A O 1
ATOM 1085 N N . VAL A 1 147 ? 3.516 5.186 0.481 1.00 79.81 147 VAL A N 1
ATOM 1086 C CA . VAL A 1 147 ? 2.291 6.008 0.497 1.00 79.81 147 VAL A CA 1
ATOM 1087 C C . VAL A 1 147 ? 0.982 5.223 0.689 1.00 79.81 147 VAL A C 1
ATOM 1089 O O . VAL A 1 147 ? 0.021 5.823 1.174 1.00 79.81 147 VAL A O 1
ATOM 1092 N N . PHE A 1 148 ? 0.863 3.927 0.341 1.00 70.62 148 PHE A N 1
ATOM 1093 C CA . PHE A 1 148 ? -0.477 3.299 0.337 1.00 70.62 148 PHE A CA 1
ATOM 1094 C C . PHE A 1 148 ? -0.563 1.755 0.374 1.00 70.62 148 PHE A C 1
ATOM 1096 O O . PHE A 1 148 ? 0.376 1.063 -0.005 1.00 70.62 148 PHE A O 1
ATOM 1103 N N . TRP A 1 149 ? -1.730 1.227 0.801 1.00 73.19 149 TRP A N 1
ATOM 1104 C CA . TRP A 1 149 ? -1.986 -0.211 1.066 1.00 73.19 149 TRP A CA 1
ATOM 1105 C C . TRP A 1 149 ? -3.166 -0.834 0.295 1.00 73.19 149 TRP A C 1
ATOM 1107 O O . TRP A 1 149 ? -3.345 -2.049 0.321 1.00 73.19 149 TRP A O 1
ATOM 1117 N N . GLN A 1 150 ? -3.964 -0.028 -0.403 1.00 87.88 150 GLN A N 1
ATOM 1118 C CA . GLN A 1 150 ? -4.874 -0.487 -1.460 1.00 87.88 150 GLN A CA 1
ATOM 1119 C C . GLN A 1 150 ? -4.229 -0.128 -2.799 1.00 87.88 150 GLN A C 1
ATOM 1121 O O . GLN A 1 150 ? -3.445 0.811 -2.863 1.00 87.88 150 GLN A O 1
ATOM 1126 N N . CYS A 1 151 ? -4.500 -0.845 -3.890 1.00 91.25 151 CYS A N 1
ATOM 1127 C CA . CYS A 1 151 ? -3.933 -0.421 -5.168 1.00 91.25 151 CYS A CA 1
ATOM 1128 C C . CYS A 1 151 ? -4.578 0.902 -5.623 1.00 91.25 151 CYS A C 1
ATOM 1130 O O . CYS A 1 151 ? -5.775 0.903 -5.901 1.00 91.25 151 CYS A O 1
ATOM 1132 N N . PRO A 1 152 ? -3.826 2.008 -5.781 1.00 91.44 152 PRO A N 1
ATOM 1133 C CA . PRO A 1 152 ? -4.411 3.295 -6.164 1.00 91.44 152 PRO A CA 1
ATOM 1134 C C . PRO A 1 152 ? -4.784 3.381 -7.649 1.00 91.44 152 PRO A C 1
ATOM 1136 O O . PRO A 1 152 ? -5.350 4.372 -8.087 1.00 91.44 152 PRO A O 1
ATOM 1139 N N . ILE A 1 153 ? -4.441 2.352 -8.429 1.00 91.31 153 ILE A N 1
ATOM 1140 C CA . ILE A 1 153 ? -4.666 2.312 -9.875 1.00 91.31 153 ILE A CA 1
ATOM 1141 C C . ILE A 1 153 ? -5.916 1.491 -10.195 1.00 91.31 153 ILE A C 1
ATOM 1143 O O . ILE A 1 153 ? -6.793 1.967 -10.902 1.00 91.31 153 ILE A O 1
ATOM 1147 N N . CYS A 1 154 ? -6.023 0.265 -9.668 1.00 92.44 154 CYS A N 1
ATOM 1148 C CA . CYS A 1 154 ? -7.181 -0.604 -9.925 1.00 92.44 154 CYS A CA 1
ATOM 1149 C C . CYS A 1 154 ? -8.167 -0.718 -8.759 1.00 92.44 154 CYS A C 1
ATOM 1151 O O . CYS A 1 154 ? -9.148 -1.448 -8.879 1.00 92.44 154 CYS A O 1
ATOM 1153 N N . LEU A 1 155 ? -7.896 -0.064 -7.624 1.00 89.19 155 LEU A N 1
ATOM 1154 C CA . LEU A 1 155 ? -8.727 -0.068 -6.411 1.00 89.19 155 LEU A CA 1
ATOM 1155 C C . LEU A 1 155 ? -8.981 -1.460 -5.800 1.00 89.19 155 LEU A C 1
ATOM 1157 O O . LEU A 1 155 ? -9.758 -1.600 -4.856 1.00 89.19 155 LEU A O 1
ATOM 1161 N N . LYS A 1 156 ? -8.286 -2.496 -6.278 1.00 89.19 156 LYS A N 1
ATOM 1162 C CA . LYS A 1 156 ? -8.324 -3.841 -5.700 1.00 89.19 156 LYS A CA 1
ATOM 1163 C C . LYS A 1 156 ? -7.498 -3.900 -4.413 1.00 89.19 156 LYS A C 1
ATOM 1165 O O . LYS A 1 156 ? -6.466 -3.235 -4.279 1.00 89.19 156 LYS A O 1
ATOM 1170 N N . ASN A 1 157 ? -7.963 -4.728 -3.482 1.00 87.50 157 ASN A N 1
ATOM 1171 C CA . ASN A 1 157 ? -7.245 -5.054 -2.256 1.00 87.50 157 ASN A CA 1
ATOM 1172 C C . ASN A 1 157 ? -6.364 -6.271 -2.484 1.00 87.50 157 ASN A C 1
ATOM 1174 O O . ASN A 1 157 ? -6.799 -7.255 -3.079 1.00 87.50 157 ASN A O 1
ATOM 1178 N N . TYR A 1 158 ? -5.165 -6.216 -1.931 1.00 90.81 158 TYR A N 1
ATOM 1179 C CA . TYR A 1 158 ? -4.220 -7.318 -1.950 1.00 90.81 158 TYR A CA 1
ATOM 1180 C C . TYR A 1 158 ? -3.591 -7.454 -0.566 1.00 90.81 158 TYR A C 1
ATOM 1182 O O . TYR A 1 158 ? -3.560 -6.502 0.216 1.00 90.81 158 TYR A O 1
ATOM 1190 N N . SER A 1 159 ? -3.102 -8.648 -0.248 1.00 90.56 159 SER A N 1
ATOM 1191 C CA . SER A 1 159 ? -2.290 -8.870 0.947 1.00 90.56 159 SER A CA 1
ATOM 1192 C C . SER A 1 159 ? -0.913 -8.214 0.805 1.00 90.56 159 SER A C 1
ATOM 1194 O O . SER A 1 159 ? -0.418 -8.003 -0.302 1.00 90.56 159 SER A O 1
ATOM 1196 N N . LEU A 1 160 ? -0.278 -7.914 1.941 1.00 90.75 160 LEU A N 1
ATOM 1197 C CA . LEU A 1 160 ? 1.066 -7.328 1.988 1.00 90.75 160 LEU A CA 1
ATOM 1198 C C . LEU A 1 160 ? 2.093 -8.154 1.194 1.00 90.75 160 LEU A C 1
ATOM 1200 O O . LEU A 1 160 ? 2.945 -7.587 0.523 1.00 90.75 160 LEU A O 1
ATOM 1204 N N . GLU A 1 161 ? 1.974 -9.483 1.230 1.00 92.56 161 GLU A N 1
ATOM 1205 C CA . GLU A 1 161 ? 2.858 -10.427 0.525 1.00 92.56 161 GLU A CA 1
ATOM 1206 C C . GLU A 1 161 ? 2.815 -10.291 -1.006 1.00 92.56 161 GLU A C 1
ATOM 1208 O O . GLU A 1 161 ? 3.708 -10.763 -1.701 1.00 92.56 161 GLU A O 1
ATOM 1213 N N . ASN A 1 162 ? 1.783 -9.633 -1.542 1.00 94.75 162 ASN A N 1
ATOM 1214 C CA . ASN A 1 162 ? 1.674 -9.357 -2.966 1.00 94.75 162 ASN A CA 1
ATOM 1215 C C . ASN A 1 162 ? 2.424 -8.088 -3.379 1.00 94.75 162 ASN A C 1
ATOM 1217 O O . ASN A 1 162 ? 2.507 -7.823 -4.577 1.00 94.75 162 ASN A O 1
ATOM 1221 N N . ILE A 1 163 ? 2.922 -7.279 -2.440 1.00 95.06 163 ILE A N 1
ATOM 1222 C CA . ILE A 1 163 ? 3.677 -6.070 -2.772 1.00 95.06 163 ILE A CA 1
ATOM 1223 C C . ILE A 1 163 ? 5.080 -6.455 -3.234 1.00 95.06 163 ILE A C 1
ATOM 1225 O O . ILE A 1 163 ? 5.783 -7.201 -2.560 1.00 95.06 163 ILE A O 1
ATOM 1229 N N . ILE A 1 164 ? 5.491 -5.900 -4.371 1.00 95.81 164 ILE A N 1
ATOM 1230 C CA . ILE A 1 164 ? 6.840 -6.037 -4.922 1.00 95.81 164 ILE A CA 1
ATOM 1231 C C . ILE A 1 164 ? 7.361 -4.676 -5.391 1.00 95.81 164 ILE A C 1
ATOM 1233 O O . ILE A 1 164 ? 6.581 -3.767 -5.697 1.00 95.81 164 ILE A O 1
ATOM 1237 N N . VAL A 1 165 ? 8.684 -4.550 -5.480 1.00 95.69 165 VAL A N 1
ATOM 1238 C CA . VAL A 1 165 ? 9.337 -3.467 -6.227 1.00 95.69 165 VAL A CA 1
ATOM 1239 C C . VAL A 1 165 ? 9.266 -3.814 -7.715 1.00 95.69 165 VAL A C 1
ATOM 1241 O O . VAL A 1 165 ? 9.701 -4.894 -8.106 1.00 95.69 165 VAL A O 1
ATOM 1244 N N . ASP A 1 166 ? 8.711 -2.928 -8.541 1.00 96.06 166 ASP A N 1
ATOM 1245 C CA . ASP A 1 166 ? 8.638 -3.126 -9.994 1.00 96.06 166 ASP A CA 1
ATOM 1246 C C . ASP A 1 166 ? 10.019 -2.846 -10.617 1.00 96.06 166 ASP A C 1
ATOM 1248 O O . ASP A 1 166 ? 10.464 -1.692 -10.618 1.00 96.06 166 ASP A O 1
ATOM 1252 N N . PRO A 1 167 ? 10.721 -3.855 -11.163 1.00 95.88 167 PRO A N 1
ATOM 1253 C CA . PRO A 1 167 ? 12.091 -3.680 -11.647 1.00 95.88 167 PRO A CA 1
ATOM 1254 C C . PRO A 1 167 ? 12.177 -2.756 -12.872 1.00 95.88 167 PRO A C 1
ATOM 1256 O O . PRO A 1 167 ? 13.207 -2.118 -13.108 1.00 95.88 167 PRO A O 1
ATOM 1259 N N . TYR A 1 168 ? 11.104 -2.641 -13.663 1.00 94.69 168 TYR A N 1
ATOM 1260 C CA . TYR A 1 168 ? 11.081 -1.791 -14.850 1.00 94.69 168 TYR A CA 1
ATOM 1261 C C . TYR A 1 168 ? 10.993 -0.310 -14.464 1.00 94.69 168 TYR A C 1
ATOM 1263 O O . TYR A 1 168 ? 11.886 0.483 -14.788 1.00 94.69 168 TYR A O 1
ATOM 1271 N N . PHE A 1 169 ? 9.967 0.067 -13.700 1.00 94.81 169 PHE A N 1
ATOM 1272 C CA . PHE A 1 169 ? 9.777 1.445 -13.249 1.00 94.81 169 PHE A CA 1
ATOM 1273 C C . PHE A 1 169 ? 10.846 1.884 -12.244 1.00 94.81 169 PHE A C 1
ATOM 1275 O O . PHE A 1 169 ? 11.256 3.050 -12.267 1.00 94.81 169 PHE A O 1
ATOM 1282 N N . ASN A 1 170 ? 11.351 0.983 -11.396 1.00 93.75 170 ASN A N 1
ATOM 1283 C CA . ASN A 1 170 ? 12.409 1.314 -10.441 1.00 93.75 170 ASN A CA 1
ATOM 1284 C C . ASN A 1 170 ? 13.739 1.637 -11.153 1.00 93.75 170 ASN A C 1
ATOM 1286 O O . ASN A 1 170 ? 14.424 2.613 -10.816 1.00 93.75 170 ASN A O 1
ATOM 1290 N N . ARG A 1 171 ? 14.065 0.913 -12.234 1.00 93.25 171 ARG A N 1
ATOM 1291 C CA . ARG A 1 171 ? 15.226 1.209 -13.091 1.00 93.25 171 ARG A CA 1
ATOM 1292 C C . ARG A 1 171 ? 15.120 2.575 -13.777 1.00 93.25 171 ARG A C 1
ATOM 1294 O O . ARG A 1 171 ? 16.107 3.308 -13.833 1.00 93.25 171 ARG A O 1
ATOM 1301 N N . ILE A 1 172 ? 13.945 2.948 -14.284 1.00 91.56 172 ILE A N 1
ATOM 1302 C CA . ILE A 1 172 ? 13.729 4.272 -14.900 1.00 91.56 172 ILE A CA 1
ATOM 1303 C C . ILE A 1 172 ? 13.837 5.375 -13.840 1.00 91.56 172 ILE A C 1
ATOM 1305 O O . ILE A 1 172 ? 14.502 6.397 -14.039 1.00 91.56 172 ILE A O 1
ATOM 1309 N N . THR A 1 173 ? 13.214 5.150 -12.683 1.00 88.06 173 THR A N 1
ATOM 1310 C CA . THR A 1 173 ? 13.180 6.103 -11.573 1.00 88.06 173 THR A CA 1
ATOM 1311 C C . THR A 1 173 ? 14.586 6.433 -11.076 1.00 88.06 173 THR A C 1
ATOM 1313 O O . THR A 1 173 ? 14.911 7.620 -10.963 1.00 88.06 173 THR A O 1
ATOM 1316 N N . SE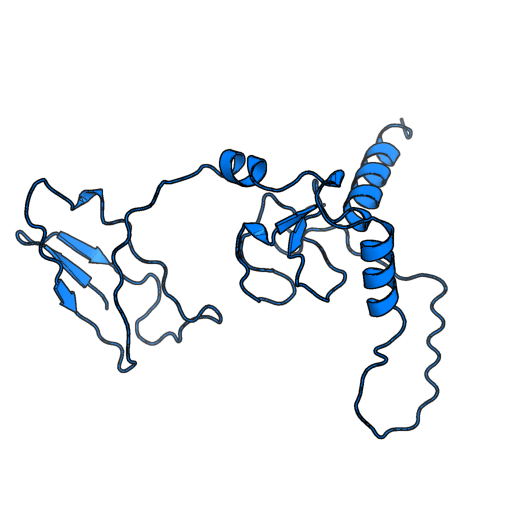R A 1 174 ? 15.437 5.419 -10.880 1.00 85.94 174 SER A N 1
ATOM 1317 C CA . SER A 1 174 ? 16.832 5.572 -10.437 1.00 85.94 174 SER A CA 1
ATOM 1318 C C . SER A 1 174 ? 17.723 6.277 -11.468 1.00 85.94 174 SER A C 1
ATOM 1320 O O . SER A 1 174 ? 18.487 7.175 -11.107 1.00 85.94 174 SER A O 1
ATOM 1322 N N . LYS A 1 175 ? 17.594 5.956 -12.763 1.00 82.56 175 LYS A N 1
ATOM 1323 C CA . LYS A 1 175 ? 18.350 6.634 -13.834 1.00 82.56 175 LYS A CA 1
ATOM 1324 C C . LYS A 1 175 ? 18.018 8.121 -13.934 1.00 82.56 175 LYS A C 1
ATOM 1326 O O . LYS A 1 175 ? 18.916 8.951 -14.041 1.00 82.56 175 LYS A O 1
ATOM 1331 N N . ALA A 1 176 ? 16.743 8.476 -13.834 1.00 71.06 176 ALA A N 1
ATOM 1332 C CA . ALA A 1 176 ? 16.328 9.872 -13.931 1.00 71.06 176 ALA A CA 1
ATOM 1333 C C . ALA A 1 176 ? 16.559 10.692 -12.638 1.00 71.06 176 ALA A C 1
ATOM 1335 O O . ALA A 1 176 ? 16.425 11.914 -12.668 1.00 71.06 176 ALA A O 1
ATOM 1336 N N . LEU A 1 177 ? 16.971 10.066 -11.5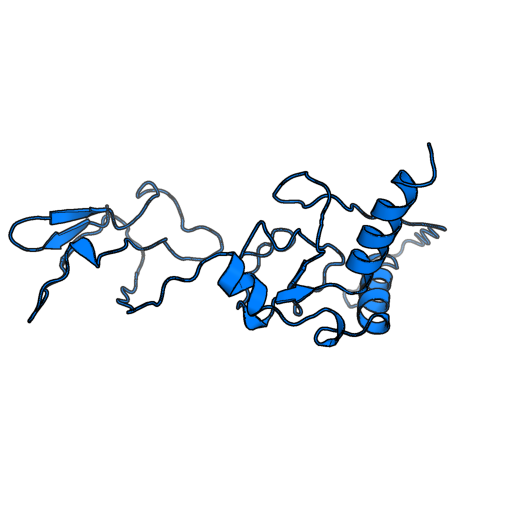24 1.00 62.72 177 LEU A N 1
ATOM 1337 C CA . LEU A 1 177 ? 17.578 10.786 -10.392 1.00 62.72 177 LEU A CA 1
ATOM 1338 C C . LEU A 1 177 ? 19.042 11.164 -10.675 1.00 62.72 177 LEU A C 1
ATOM 1340 O O . LEU A 1 177 ? 19.455 12.265 -10.329 1.00 62.72 177 LEU A O 1
ATOM 1344 N N . ARG A 1 178 ? 19.808 10.299 -11.357 1.00 58.00 178 ARG A N 1
ATOM 1345 C CA . ARG A 1 178 ? 21.227 10.549 -11.688 1.00 58.00 178 ARG A CA 1
ATOM 1346 C C . ARG A 1 178 ? 21.425 11.639 -12.745 1.00 58.00 178 ARG A C 1
ATOM 1348 O O . ARG A 1 178 ? 22.387 12.390 -12.667 1.00 58.00 178 ARG A O 1
ATOM 1355 N N . GLY A 1 179 ? 20.487 11.797 -13.681 1.00 49.50 179 GLY A N 1
ATOM 1356 C CA . GLY A 1 179 ? 20.536 12.842 -14.719 1.00 49.50 179 GLY A CA 1
ATOM 1357 C C . GLY A 1 179 ? 20.403 14.294 -14.222 1.00 49.50 179 GLY A C 1
ATOM 1358 O O . GLY A 1 179 ? 20.422 15.214 -15.041 1.00 49.50 179 GLY A O 1
ATOM 1359 N N . ARG A 1 180 ? 20.237 14.510 -12.908 1.00 49.53 180 ARG A N 1
ATOM 1360 C CA . ARG A 1 180 ? 20.280 15.834 -12.265 1.00 49.53 180 ARG A CA 1
ATOM 1361 C C . ARG A 1 180 ? 21.620 16.167 -11.600 1.00 49.53 180 ARG A C 1
ATOM 1363 O O . ARG A 1 180 ? 21.792 17.315 -11.240 1.00 49.53 180 ARG A O 1
ATOM 1370 N N . TYR A 1 181 ? 22.541 15.209 -11.458 1.00 45.88 181 TYR A N 1
ATOM 1371 C CA . TYR A 1 181 ? 23.841 15.438 -10.804 1.00 45.88 181 TYR A CA 1
ATOM 1372 C C . TYR A 1 181 ? 24.989 15.723 -11.792 1.00 45.88 181 TYR A C 1
ATOM 1374 O O . TYR A 1 181 ? 26.072 16.100 -11.378 1.00 45.88 181 TYR A O 1
ATOM 1382 N N . ASN A 1 182 ? 24.756 15.555 -13.100 1.00 42.84 182 ASN A N 1
ATOM 1383 C CA . ASN A 1 182 ? 25.740 15.817 -14.165 1.00 42.84 182 ASN A CA 1
ATOM 1384 C C . ASN A 1 182 ? 25.376 17.065 -14.991 1.00 42.84 182 ASN A C 1
ATOM 1386 O O . ASN A 1 182 ? 25.616 17.101 -16.198 1.00 42.84 182 ASN A O 1
ATOM 1390 N N . ARG A 1 183 ? 24.684 18.033 -14.384 1.00 46.84 183 ARG A N 1
ATOM 1391 C CA . ARG A 1 183 ? 24.238 19.262 -15.056 1.00 46.84 183 ARG A CA 1
ATOM 1392 C C . ARG A 1 183 ? 24.592 20.541 -14.291 1.00 46.84 183 ARG A C 1
ATOM 1394 O O . ARG A 1 183 ? 23.960 21.561 -14.545 1.00 46.84 183 ARG A O 1
ATOM 1401 N N . ASP A 1 184 ? 25.605 20.448 -13.435 1.00 38.06 184 ASP A N 1
ATOM 1402 C CA . ASP A 1 184 ? 26.270 21.568 -12.768 1.00 38.06 184 ASP A CA 1
ATOM 1403 C C . ASP A 1 184 ? 27.757 21.560 -13.146 1.00 38.06 184 ASP A C 1
ATOM 1405 O O . ASP A 1 184 ? 28.336 20.446 -13.195 1.00 38.06 184 ASP A O 1
#

Organism: Salix viminalis (NCBI:txid40686)

Secondary structure (DSSP, 8-state):
--EEEETTTEEEE--SS-TTSPP-TT--------GGG--SS----EEE----S-------------HHHHHTTSPPGGGS--HHHHHHHHHHHHS---S-------------S------B-TTT-SBPSSEEEETT--SS--EETTT-SS-TTT-----GGGEEE-HHHHHHHHHHHHTTTS--

Sequence (184 aa):
MATLCRSPSIAVRAINRPGSQLLGANGRDDGPIITPCAKDGINKLSLTGCDARIFCLGVRIVKRRTVQQILNMIPKESEGERFEDALARVCRCVGGTATDNACSDSDLEVVADSFGVNLRCPMSGSRMKVAGRFKPCAHMGCFDLEVFWQCPICLKNYSLENIIVDPYFNRITSKALRGRYNRD

Radius of gyration: 22.96 Å; chains: 1; bounding box: 56×33×72 Å

InterPro domains:
  IPR004181 Zinc finger, MIZ-type [PF02891] (117-156)
  IPR004181 Zinc finger, MIZ-type [PS51044] (104-178)
  IPR013083 Zinc finger, RING/FYVE/PHD-type [G3DSA:3.30.40.10] (66-180)

Foldseek 3Di:
DWWWAWVVGDTDDQAPDDLPDQDPPVNDGDGDDCVVVDDPDDTDTDIDHDHPDDDDDDDDDDDDDDLVRLVVVADAQVPADDLVVLVVLAVCQVQDDPDDDDDDDDPPPPPDPDDDDDQAAPQPSHGAQFWKDFQPDSDNHTHRSSGDQAGPPPRHHDDSRRMHGRPNSNVVSVVVVVVVVPPD

pLDDT: mean 80.6, std 15.44, range [38.06, 96.06]